Protein AF-0000000087737435 (afdb_homodimer)

Secondary structure (DSSP, 8-state):
---HHHHHHHHHHHHHHHHHHHHTS-S-EEEEE-TTS-EEEEEE--TTT-TTSSS---TT--HHHHHHHHHHHHS-HHHHHH-EEEEEE---HHHHHHHHHTT--EEEEEE-HHHHHHHHHHHT---SS----HHHH-TT--EE---HHHHHHHHHHHHHHHHHTT-----/---HHHHHHHHHHHHHHHHHHHHTS-S-EEEEE-TTS-EEEEEE--TTT-TTSSS---TT--HHHHHHHHHHHHS-HHHHHH-EEEEEE---HHHHHHHHHTT--EEEEEE-HHHHHHHHHHHT---SS----HHHH-TT--EE---HHHHHHHHHHHHHHHHHTT-----

Organism: NCBI:txid56646

pLDDT: mean 97.49, std 3.56, range [71.75, 99.0]

InterPro domains:
  IPR002125 Cytidine and deoxycytidylate deaminase domain [PF00383] (4-110)
  IPR002125 Cytidine and deoxycytidylate deaminase domain [PS51747] (4-127)
  IPR016193 Cytidine deaminase-like [SSF53927] (3-147)

Solvent-accessible surface area (backbone atoms only — not comparable to full-atom values): 16800 Å² total; per-residue (Å²): 130,90,46,71,71,52,48,54,46,36,51,52,5,43,51,30,8,50,52,12,39,75,71,66,19,67,54,30,8,18,31,35,26,41,76,85,70,41,80,74,48,73,36,38,24,21,33,48,34,13,96,79,66,74,56,54,46,31,68,72,37,39,20,59,35,51,48,28,53,50,40,41,71,73,41,52,70,69,53,24,42,50,17,36,38,23,20,31,46,41,49,50,43,31,30,24,24,39,30,36,63,40,39,45,32,38,38,39,26,26,28,40,43,68,56,51,51,54,55,27,57,40,36,70,55,85,74,58,48,47,82,45,51,45,51,72,30,13,62,82,53,52,70,50,63,57,36,69,79,59,27,55,57,53,48,51,48,48,49,52,54,40,44,74,71,68,42,53,69,72,115,130,90,46,71,70,53,48,54,47,37,51,50,5,42,52,31,9,50,52,11,38,74,70,66,18,67,54,29,8,18,30,36,27,41,75,86,70,41,79,74,48,72,38,38,24,22,33,48,32,12,97,79,66,74,57,54,45,31,68,71,37,39,20,59,35,52,50,30,52,50,41,41,73,72,41,54,70,69,54,26,42,50,18,34,39,23,21,31,47,45,48,48,42,32,28,23,24,40,29,36,63,41,39,43,32,38,37,38,26,25,26,40,43,68,57,52,51,53,54,26,57,39,36,70,55,82,72,58,48,48,82,44,51,43,50,69,31,12,63,81,52,51,69,48,65,57,36,70,79,58,28,54,57,53,48,51,48,47,48,52,53,40,45,75,73,67,41,52,69,72,115

Nearest PDB structures (foldseek):
  8wlw-assembly2_D  TM=9.909E-01  e=2.542E-20  Mycolicibacterium smegmatis MC2 155
  5xkr-assembly1_A  TM=9.786E-01  e=4.934E-20  Mycolicibacterium smegmatis MC2 155
  5xko-assembly1_A  TM=9.606E-01  e=4.374E-20  Mycolicibacterium smegmatis MC2 155
  8wlv-assembly2_D  TM=9.630E-01  e=5.912E-20  Mycolicibacterium smegmatis MC2 155
  8wlx-assembly1_B  TM=9.562E-01  e=5.912E-20  Mycolicibacterium smegmatis MC2 155

Radius of gyration: 19.97 Å; Cα contacts (8 Å, |Δi|>4): 812; chains: 2; bounding box: 51×54×45 Å

Sequence (342 aa):
MVNEQDREHLRLAVSLAHEALKAGDAPFGSVLVSSDNKVLRTDRNRTVTGADGDGRPDATLHPEFTLARWAQLNLSAKERKASTVYTSGEHCAMCSAAHAWCGLGRIVYVSSTEQLEAWKKEFGVEAPVAPLSINQVAPGIQMEGPVEDLSKEVYRFHVENWTGKGFESKAMVNEQDREHLRLAVSLAHEALKAGDAPFGSVLVSSDNKVLRTDRNRTVTGADGDGRPDATLHPEFTLARWAQLNLSAKERKASTVYTSGEHCAMCSAAHAWCGLGRIVYVSSTEQLEAWKKEFGVEAPVAPLSINQVAPGIQMEGPVEDLSKEVYRFHVENWTGKGFESKA

Structure (mmCIF, N/CA/C/O backbone):
data_AF-0000000087737435-model_v1
#
loop_
_entity.id
_entity.type
_entity.pdbx_description
1 polymer 'CMP/dCMP-type deaminase domain-containing protein'
#
loop_
_atom_site.group_PDB
_atom_site.id
_atom_site.type_symbol
_atom_site.label_atom_id
_atom_site.label_alt_id
_atom_site.label_comp_id
_atom_site.label_asym_id
_atom_site.label_entity_id
_atom_site.label_seq_id
_atom_site.pdbx_PDB_ins_code
_atom_site.Cartn_x
_atom_site.Cartn_y
_atom_site.Cartn_z
_atom_site.occupancy
_atom_site.B_iso_or_equiv
_atom_site.auth_seq_id
_atom_site.auth_comp_id
_atom_site.auth_asym_id
_atom_site.auth_atom_id
_atom_site.pdbx_PDB_model_num
ATOM 1 N N . MET A 1 1 ? 12.32 16.609 17.859 1 79.25 1 MET A N 1
ATOM 2 C CA . MET A 1 1 ? 11.188 17.438 18.25 1 79.25 1 MET A CA 1
ATOM 3 C C . MET A 1 1 ? 10.711 18.281 17.062 1 79.25 1 MET A C 1
ATOM 5 O O . MET A 1 1 ? 11.523 18.797 16.297 1 79.25 1 MET A O 1
ATOM 9 N N . VAL A 1 2 ? 9.273 18.281 16.969 1 90.81 2 VAL A N 1
ATOM 10 C CA . VAL A 1 2 ? 8.656 19.047 15.883 1 90.81 2 VAL A CA 1
ATOM 11 C C . VAL A 1 2 ? 8.938 20.531 16.078 1 90.81 2 VAL A C 1
ATOM 13 O O . VAL A 1 2 ? 8.609 21.109 17.109 1 90.81 2 VAL A O 1
ATOM 16 N N . ASN A 1 3 ? 9.695 21.156 15.125 1 93 3 ASN A N 1
ATOM 17 C CA . ASN A 1 3 ? 10.039 22.578 15.211 1 93 3 ASN A CA 1
ATOM 18 C C . ASN A 1 3 ? 9.023 23.453 14.477 1 93 3 ASN A C 1
ATOM 20 O O . ASN A 1 3 ? 8.016 22.953 13.984 1 93 3 ASN A O 1
ATOM 24 N N . GLU A 1 4 ? 9.258 24.719 14.469 1 94.31 4 GLU A N 1
ATOM 25 C CA . GLU A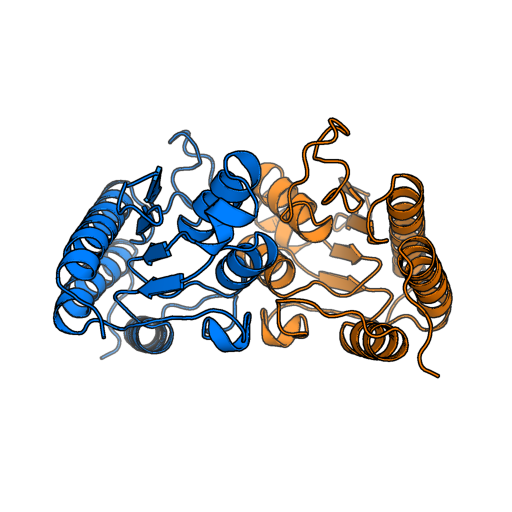 1 4 ? 8.281 25.641 13.922 1 94.31 4 GLU A CA 1
ATOM 26 C C . GLU A 1 4 ? 8.117 25.453 12.414 1 94.31 4 GLU A C 1
ATOM 28 O O . GLU A 1 4 ? 7.008 25.578 11.891 1 94.31 4 GLU A O 1
ATOM 33 N N . GLN A 1 5 ? 9.156 25.203 11.734 1 95.69 5 GLN A N 1
ATOM 34 C CA . GLN A 1 5 ? 9.07 24.906 10.305 1 95.69 5 GLN A CA 1
ATOM 35 C C . GLN A 1 5 ? 8.219 23.672 10.047 1 95.69 5 GLN A C 1
ATOM 37 O O . GLN A 1 5 ? 7.406 23.656 9.117 1 95.69 5 GLN A O 1
ATOM 42 N N . ASP A 1 6 ? 8.484 22.625 10.859 1 97.62 6 ASP A N 1
ATOM 43 C CA . ASP A 1 6 ? 7.645 21.438 10.789 1 97.62 6 ASP A CA 1
ATOM 44 C C . ASP A 1 6 ? 6.172 21.797 10.977 1 97.62 6 ASP A C 1
ATOM 46 O O . ASP A 1 6 ? 5.312 21.312 10.234 1 97.62 6 ASP A O 1
ATOM 50 N N . ARG A 1 7 ? 5.922 22.656 11.922 1 97.94 7 ARG A N 1
ATOM 51 C CA . ARG A 1 7 ? 4.547 23.016 12.266 1 97.94 7 ARG A CA 1
ATOM 52 C C . ARG A 1 7 ? 3.854 23.719 11.102 1 97.94 7 ARG A C 1
ATOM 54 O O . ARG A 1 7 ? 2.654 23.516 10.883 1 97.94 7 ARG A O 1
ATOM 61 N N . GLU A 1 8 ? 4.551 24.547 10.383 1 98.38 8 GLU A N 1
ATOM 62 C CA . GLU A 1 8 ? 3.982 25.219 9.219 1 98.38 8 GLU A CA 1
ATOM 63 C C . GLU A 1 8 ? 3.518 24.219 8.172 1 98.38 8 GLU A C 1
ATOM 65 O O . GLU A 1 8 ? 2.418 24.344 7.625 1 98.38 8 GLU A O 1
ATOM 70 N N . HIS A 1 9 ? 4.34 23.219 7.863 1 98.88 9 HIS A N 1
ATOM 71 C CA . HIS A 1 9 ? 3.979 22.203 6.891 1 98.88 9 HIS A CA 1
ATOM 72 C C . HIS A 1 9 ? 2.84 21.328 7.41 1 98.88 9 HIS A C 1
ATOM 74 O O . HIS A 1 9 ? 1.981 20.891 6.641 1 98.88 9 HIS A O 1
ATOM 80 N N . LEU A 1 10 ? 2.842 21.062 8.766 1 98.94 10 LEU A N 1
ATOM 81 C CA . LEU A 1 10 ? 1.755 20.281 9.352 1 98.94 10 LEU A CA 1
ATOM 82 C C . LEU A 1 10 ? 0.433 21.047 9.25 1 98.94 10 LEU A C 1
ATOM 84 O O . LEU A 1 10 ? -0.613 20.438 9 1 98.94 10 LEU A O 1
ATOM 88 N N . ARG A 1 11 ? 0.478 22.359 9.438 1 98.81 11 ARG A N 1
ATOM 89 C CA . ARG A 1 11 ? -0.735 23.156 9.289 1 98.81 11 ARG A CA 1
ATOM 90 C C . ARG A 1 11 ? -1.265 23.078 7.863 1 98.81 11 ARG A C 1
ATOM 92 O O . ARG A 1 11 ? -2.479 23.047 7.648 1 98.81 11 ARG A O 1
ATOM 99 N N . LEU A 1 12 ? -0.359 23.094 6.918 1 98.94 12 LEU A N 1
ATOM 100 C CA . LEU A 1 12 ? -0.764 22.922 5.527 1 98.94 12 LEU A CA 1
ATOM 101 C C . LEU A 1 12 ? -1.411 21.562 5.316 1 98.94 12 LEU A C 1
ATOM 103 O O . LEU A 1 12 ? -2.447 21.453 4.656 1 98.94 12 LEU A O 1
ATOM 107 N N . ALA A 1 13 ? -0.856 20.469 5.867 1 98.94 13 ALA A N 1
ATOM 108 C CA . ALA A 1 13 ? -1.437 19.141 5.777 1 98.94 13 ALA A CA 1
ATOM 109 C C . ALA A 1 13 ? -2.838 19.109 6.379 1 98.94 13 ALA A C 1
ATOM 111 O O . ALA A 1 13 ? -3.746 18.484 5.82 1 98.94 13 ALA A O 1
ATOM 112 N N . VAL A 1 14 ? -2.992 19.781 7.516 1 98.94 14 VAL A N 1
ATOM 113 C CA . VAL A 1 14 ? -4.289 19.844 8.188 1 98.94 14 VAL A CA 1
ATOM 114 C C . VAL A 1 14 ? -5.293 20.578 7.297 1 98.94 14 VAL A C 1
ATOM 116 O O . VAL A 1 14 ? -6.449 20.172 7.184 1 98.94 14 VAL A O 1
ATOM 119 N N . SER A 1 15 ? -4.832 21.703 6.68 1 98.94 15 SER A N 1
ATOM 120 C CA . SER A 1 15 ? -5.695 22.422 5.754 1 98.94 15 SER A CA 1
ATOM 121 C C . SER A 1 15 ? -6.133 21.547 4.594 1 98.94 15 SER A C 1
ATOM 123 O O . SER A 1 15 ? -7.289 21.594 4.172 1 98.94 15 SER A O 1
ATOM 125 N N . LEU A 1 16 ? -5.254 20.734 4.055 1 98.94 16 LEU A N 1
ATOM 126 C CA . LEU A 1 16 ? -5.559 19.797 2.975 1 98.94 16 LEU A CA 1
ATOM 127 C C . LEU A 1 16 ? -6.543 18.734 3.438 1 98.94 16 LEU A C 1
ATOM 129 O O . LEU A 1 16 ? -7.422 18.312 2.676 1 98.94 16 LEU A O 1
ATOM 133 N N . ALA A 1 17 ? -6.41 18.25 4.672 1 98.94 17 ALA A N 1
ATOM 134 C CA . ALA A 1 17 ? -7.367 17.312 5.25 1 98.94 17 ALA A CA 1
ATOM 135 C C . ALA A 1 17 ? -8.773 17.906 5.27 1 98.94 17 ALA A C 1
ATOM 137 O O . ALA A 1 17 ? -9.75 17.219 4.965 1 98.94 17 ALA A O 1
ATOM 138 N N . HIS A 1 18 ? -8.82 19.172 5.637 1 98.88 18 HIS A N 1
ATOM 139 C CA . HIS A 1 18 ? -10.109 19.859 5.648 1 98.88 18 HIS A CA 1
ATOM 140 C C . HIS A 1 18 ? -10.695 19.953 4.242 1 98.88 18 HIS A C 1
ATOM 142 O O . HIS A 1 18 ? -11.898 19.781 4.055 1 98.88 18 HIS A O 1
ATOM 148 N N . GLU A 1 19 ? -9.867 20.281 3.273 1 98.69 19 GLU A N 1
ATOM 149 C CA . GLU A 1 19 ? -10.312 20.328 1.885 1 98.69 19 GLU A CA 1
ATOM 150 C C . GLU A 1 19 ? -10.875 18.969 1.446 1 98.69 19 GLU A C 1
ATOM 152 O O . GLU A 1 19 ? -11.867 18.906 0.724 1 98.69 19 GLU A O 1
ATOM 157 N N . ALA A 1 20 ? -10.203 17.891 1.854 1 98.56 20 ALA A N 1
ATOM 158 C CA . ALA A 1 20 ? -10.703 16.547 1.55 1 98.56 20 ALA A CA 1
ATOM 159 C C . ALA A 1 20 ? -12.102 16.344 2.127 1 98.56 20 ALA A C 1
ATOM 161 O O . ALA A 1 20 ? -13 15.859 1.434 1 98.56 20 ALA A O 1
ATOM 162 N N . LEU A 1 21 ? -12.258 16.703 3.355 1 98.75 21 LEU A N 1
ATOM 163 C CA . LEU A 1 21 ? -13.539 16.578 4.039 1 98.75 21 LEU A CA 1
ATOM 164 C C . LEU A 1 21 ? -14.633 17.328 3.287 1 98.75 21 LEU A C 1
ATOM 166 O O . LEU A 1 21 ? -15.703 16.781 3.016 1 98.75 21 LEU A O 1
ATOM 170 N N . LYS A 1 22 ? -14.336 18.562 2.906 1 98.06 22 LYS A N 1
ATOM 171 C CA . LYS A 1 22 ? -15.305 19.406 2.211 1 98.06 22 LYS A CA 1
ATOM 172 C C . LYS A 1 22 ? -15.68 18.812 0.856 1 98.06 22 LYS A C 1
ATOM 174 O O . LYS A 1 22 ? -16.812 18.969 0.394 1 98.06 22 LYS A O 1
ATOM 179 N N . ALA A 1 23 ? -14.797 18.109 0.252 1 96.81 23 ALA A N 1
ATOM 180 C CA . ALA A 1 23 ? -15.031 17.516 -1.061 1 96.81 23 ALA A CA 1
ATOM 181 C C . ALA A 1 23 ? -15.836 16.219 -0.939 1 96.81 23 ALA A C 1
ATOM 183 O O . ALA A 1 23 ? -16.375 15.727 -1.933 1 96.81 23 ALA A O 1
ATOM 184 N N . GLY A 1 24 ? -15.891 15.656 0.304 1 96.44 24 GLY A N 1
ATOM 185 C CA . GLY A 1 24 ? -16.656 14.43 0.507 1 96.44 24 GLY A CA 1
ATOM 186 C C . GLY A 1 24 ? -15.789 13.227 0.811 1 96.44 24 GLY A C 1
ATOM 187 O O . GLY A 1 24 ? -16.281 12.102 0.894 1 96.44 24 GLY A O 1
ATOM 188 N N . ASP A 1 25 ? -14.492 13.438 0.976 1 97.94 25 ASP A N 1
ATOM 189 C CA . ASP A 1 25 ? -13.555 12.375 1.335 1 97.94 25 ASP A CA 1
ATOM 190 C C . ASP A 1 25 ? -13.258 12.391 2.832 1 97.94 25 ASP A C 1
ATOM 192 O O . ASP A 1 25 ? -13.539 13.375 3.518 1 97.94 25 ASP A O 1
ATOM 196 N N . ALA A 1 26 ? -12.734 11.227 3.393 1 98.62 26 ALA A N 1
ATOM 197 C CA . ALA A 1 26 ? -12.203 11.25 4.754 1 98.62 26 ALA A CA 1
ATOM 198 C C . ALA A 1 26 ? -11.07 12.273 4.887 1 98.62 26 ALA A C 1
ATOM 200 O O . ALA A 1 26 ? -10.305 12.484 3.945 1 98.62 26 ALA A O 1
ATOM 201 N N . PRO A 1 27 ? -10.945 12.898 6.016 1 98.88 27 PRO A N 1
ATOM 202 C CA . PRO A 1 27 ? -10.078 14.07 6.168 1 98.88 27 PRO A CA 1
ATOM 203 C C . PRO A 1 27 ? -8.617 13.695 6.387 1 98.88 27 PRO A C 1
ATOM 205 O O . PRO A 1 27 ? -8.133 13.703 7.523 1 98.88 27 PRO A O 1
ATOM 208 N N . PHE A 1 28 ? -7.938 13.492 5.359 1 98.94 28 PHE A N 1
ATOM 209 C CA . PHE A 1 28 ? -6.496 13.266 5.355 1 98.94 28 P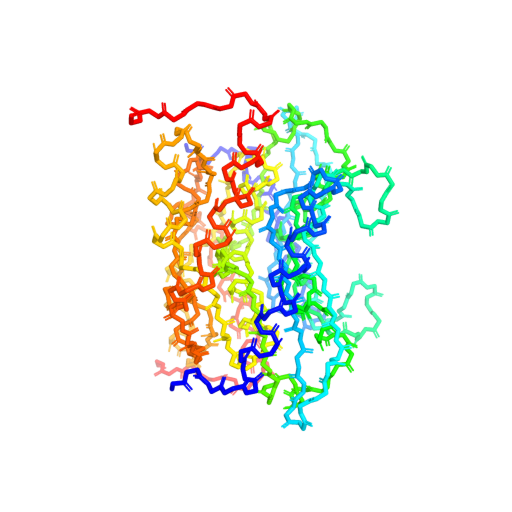HE A CA 1
ATOM 210 C C . PHE A 1 28 ? -5.809 14.164 4.336 1 98.94 28 PHE A C 1
ATOM 212 O O . PHE A 1 28 ? -6.324 14.375 3.236 1 98.94 28 PHE A O 1
ATOM 219 N N . GLY A 1 29 ? -4.719 14.75 4.66 1 98.94 29 GLY A N 1
ATOM 220 C CA . GLY A 1 29 ? -3.879 15.57 3.803 1 98.94 29 GLY A CA 1
ATOM 221 C C . GLY A 1 29 ? -2.396 15.383 4.066 1 98.94 29 GLY A C 1
ATOM 222 O O . GLY A 1 29 ? -1.995 15.078 5.191 1 98.94 29 GLY A O 1
ATOM 223 N N . SER A 1 30 ? -1.573 15.547 3.014 1 98.94 30 SER A N 1
ATOM 224 C CA . SER A 1 30 ? -0.134 15.336 3.135 1 98.94 30 SER A CA 1
ATOM 225 C C . SER A 1 30 ? 0.645 16.312 2.264 1 98.94 30 SER A C 1
ATOM 227 O O . SER A 1 30 ? 0.13 16.797 1.253 1 98.94 30 SER A O 1
ATOM 229 N N . VAL A 1 31 ? 1.858 16.578 2.688 1 98.94 31 VAL A N 1
ATOM 230 C CA . VAL A 1 31 ? 2.773 17.516 2.027 1 98.94 31 VAL A CA 1
ATOM 231 C C . VAL A 1 31 ? 4.156 16.875 1.906 1 98.94 31 VAL A C 1
ATOM 233 O O . VAL A 1 31 ? 4.695 16.359 2.887 1 98.94 31 VAL A O 1
ATOM 236 N N . LEU A 1 32 ? 4.695 16.828 0.713 1 99 32 LEU A N 1
ATOM 237 C CA . LEU A 1 32 ? 6.066 16.406 0.463 1 99 32 LEU A CA 1
ATOM 238 C C . LEU A 1 32 ? 7.004 17.594 0.354 1 99 32 LEU A C 1
ATOM 240 O O . LEU A 1 32 ? 6.805 18.469 -0.493 1 99 32 LEU A O 1
ATOM 244 N N . VAL A 1 33 ? 8.039 17.641 1.196 1 98.94 33 VAL A N 1
ATOM 245 C CA . VAL A 1 33 ? 8.914 18.797 1.308 1 98.94 33 VAL A CA 1
ATOM 246 C C . VAL A 1 33 ? 10.367 18.375 1.066 1 98.94 33 VAL A C 1
ATOM 248 O O . VAL A 1 33 ? 10.812 17.359 1.584 1 98.94 33 VAL A O 1
ATOM 251 N N . SER A 1 34 ? 11.102 19.156 0.334 1 98.75 34 SER A N 1
ATOM 252 C CA . SER A 1 34 ? 12.5 18.859 0.035 1 98.75 34 SER A CA 1
ATOM 253 C C . SER A 1 34 ? 13.391 19.172 1.227 1 98.75 34 SER A C 1
ATOM 255 O O . SER A 1 34 ? 12.945 19.766 2.211 1 98.75 34 SER A O 1
ATOM 257 N N . SER A 1 35 ? 14.688 18.797 1.067 1 97.56 35 SER A N 1
ATOM 258 C CA . SER A 1 35 ? 15.664 19.047 2.121 1 97.56 35 SER A CA 1
ATOM 259 C C . SER A 1 35 ? 15.922 20.531 2.303 1 97.56 35 SER A C 1
ATOM 261 O O . SER A 1 35 ? 16.359 20.969 3.365 1 97.56 35 SER A O 1
ATOM 263 N N . ASP A 1 36 ? 15.625 21.344 1.286 1 97.56 36 ASP A N 1
ATOM 264 C CA . ASP A 1 36 ? 15.828 22.781 1.386 1 97.56 36 ASP A CA 1
ATOM 265 C C . ASP A 1 36 ? 14.516 23.5 1.713 1 97.56 36 ASP A C 1
ATOM 267 O O . ASP A 1 36 ? 14.352 24.688 1.403 1 97.56 36 ASP A O 1
ATOM 271 N N . ASN A 1 37 ? 13.555 22.734 2.166 1 98 37 ASN A N 1
ATOM 272 C CA . ASN A 1 37 ? 12.32 23.25 2.746 1 98 37 ASN A CA 1
ATOM 273 C C . ASN A 1 37 ? 11.367 23.766 1.672 1 98 37 ASN A C 1
ATOM 275 O O . ASN A 1 37 ? 10.602 24.703 1.912 1 98 37 ASN A O 1
ATOM 279 N N . LYS A 1 38 ? 11.406 23.266 0.518 1 98.44 38 LYS A N 1
ATOM 280 C CA . LYS A 1 38 ? 10.461 23.594 -0.544 1 98.44 38 LYS A CA 1
ATOM 281 C C . LYS A 1 38 ? 9.352 22.547 -0.631 1 98.44 38 LYS A C 1
ATOM 283 O O . LYS A 1 38 ? 9.625 21.344 -0.642 1 98.44 38 LYS A O 1
ATOM 288 N N . VAL A 1 39 ? 8.164 23.062 -0.637 1 98.88 39 VAL A N 1
ATOM 289 C CA . VAL A 1 39 ? 7.055 22.156 -0.906 1 98.88 39 VAL A CA 1
ATOM 290 C C . VAL A 1 39 ? 7.16 21.609 -2.332 1 98.88 39 VAL A C 1
ATOM 292 O O . VAL A 1 39 ? 7.113 22.391 -3.295 1 98.88 39 VAL A O 1
ATOM 295 N N . LEU A 1 40 ? 7.324 20.312 -2.475 1 98.94 40 LEU A N 1
ATOM 296 C CA . LEU A 1 40 ? 7.477 19.688 -3.785 1 98.94 40 LEU A CA 1
ATOM 297 C C . LEU A 1 40 ? 6.125 19.281 -4.352 1 98.94 40 LEU A C 1
ATOM 299 O O . LEU A 1 40 ? 5.883 19.406 -5.555 1 98.94 40 LEU A O 1
ATOM 303 N N . ARG A 1 41 ? 5.258 18.766 -3.555 1 98.81 41 ARG A N 1
ATOM 304 C CA . ARG A 1 41 ? 3.957 18.234 -3.939 1 98.81 41 ARG A CA 1
ATOM 305 C C . ARG A 1 41 ? 3.02 18.156 -2.74 1 98.81 41 ARG A C 1
ATOM 307 O O . ARG A 1 41 ? 3.465 17.969 -1.608 1 98.81 41 ARG A O 1
ATOM 314 N N . THR A 1 42 ? 1.812 18.484 -2.912 1 98.88 42 THR A N 1
ATOM 315 C CA . THR A 1 42 ? 0.764 18.297 -1.914 1 98.88 42 THR A CA 1
ATOM 316 C C . THR A 1 42 ? -0.339 17.391 -2.451 1 98.88 42 THR A C 1
ATOM 318 O O . THR A 1 42 ? -0.496 17.25 -3.666 1 98.88 42 THR A O 1
ATOM 321 N N . ASP A 1 43 ? -1.01 16.703 -1.58 1 98.75 43 ASP A N 1
ATOM 322 C CA . ASP A 1 43 ? -2.195 15.953 -1.974 1 98.75 43 ASP A CA 1
ATOM 323 C C . ASP A 1 43 ? -3.17 15.812 -0.807 1 98.75 43 ASP A C 1
ATOM 325 O O . ASP A 1 43 ? -2.791 16 0.351 1 98.75 43 ASP A O 1
ATOM 329 N N . ARG A 1 44 ? -4.363 15.609 -1.114 1 98.56 44 ARG A N 1
ATOM 330 C CA . ARG A 1 44 ? -5.41 15.266 -0.156 1 98.56 44 ARG A CA 1
ATOM 331 C C . ARG A 1 44 ? -6.066 13.938 -0.512 1 98.56 44 ARG A C 1
ATOM 333 O O . ARG A 1 44 ? -5.922 13.453 -1.635 1 98.56 44 ARG A O 1
ATOM 340 N N . ASN A 1 45 ? -6.727 13.359 0.492 1 98.69 45 ASN A N 1
ATOM 341 C CA . ASN A 1 45 ? -7.453 12.117 0.26 1 98.69 45 ASN A CA 1
ATOM 342 C C . ASN A 1 45 ? -8.469 12.266 -0.864 1 98.69 45 ASN A C 1
ATOM 344 O O . ASN A 1 45 ? -9.164 13.281 -0.953 1 98.69 45 ASN A O 1
ATOM 348 N N . ARG A 1 46 ? -8.547 11.258 -1.77 1 98.19 46 ARG A N 1
ATOM 349 C CA . ARG A 1 46 ? -9.461 11.305 -2.902 1 98.19 46 ARG A CA 1
ATOM 350 C C . ARG A 1 46 ? -10.117 9.945 -3.135 1 98.19 46 ARG A C 1
ATOM 352 O O . ARG A 1 46 ? -10.484 9.609 -4.262 1 98.19 46 ARG A O 1
ATOM 359 N N . THR A 1 47 ? -10.203 9.117 -2.119 1 98.38 47 THR A N 1
ATOM 360 C CA . THR A 1 47 ? -10.672 7.738 -2.254 1 98.38 47 THR A CA 1
ATOM 361 C C . THR A 1 47 ? -12.125 7.699 -2.711 1 98.38 47 THR A C 1
ATOM 363 O O . THR A 1 47 ? -12.555 6.738 -3.354 1 98.38 47 THR A O 1
ATOM 366 N N . VAL A 1 48 ? -12.914 8.758 -2.404 1 97.25 48 VAL A N 1
ATOM 367 C CA . VAL A 1 48 ? -14.328 8.812 -2.758 1 97.25 48 VAL A CA 1
ATOM 368 C C . VAL A 1 48 ? -14.508 9.625 -4.035 1 97.25 48 VAL A C 1
ATOM 370 O O . VAL A 1 48 ? -15.203 9.195 -4.961 1 97.25 48 VAL A O 1
ATOM 373 N N . THR A 1 49 ? -13.789 10.758 -4.168 1 96.88 49 THR A N 1
ATOM 374 C CA . THR A 1 49 ? -14.023 11.711 -5.25 1 96.88 49 THR A CA 1
ATOM 375 C C . THR A 1 49 ? -13.227 11.32 -6.492 1 96.88 49 THR A C 1
ATOM 377 O O . THR A 1 49 ? -13.523 11.789 -7.594 1 96.88 49 THR A O 1
ATOM 380 N N . GLY A 1 50 ? -12.18 10.562 -6.297 1 95.94 50 GLY A N 1
ATOM 381 C CA . GLY A 1 50 ? -11.406 10.086 -7.438 1 95.94 50 GLY A CA 1
ATOM 382 C C . GLY A 1 50 ? -10.258 11 -7.805 1 95.94 50 GLY A C 1
ATOM 383 O O . GLY A 1 50 ? -10.148 12.117 -7.285 1 95.94 50 GLY A O 1
ATOM 384 N N . ALA A 1 51 ? -9.359 10.539 -8.664 1 90.25 51 ALA A N 1
ATOM 385 C CA . ALA A 1 51 ? -8.086 11.172 -8.992 1 90.25 5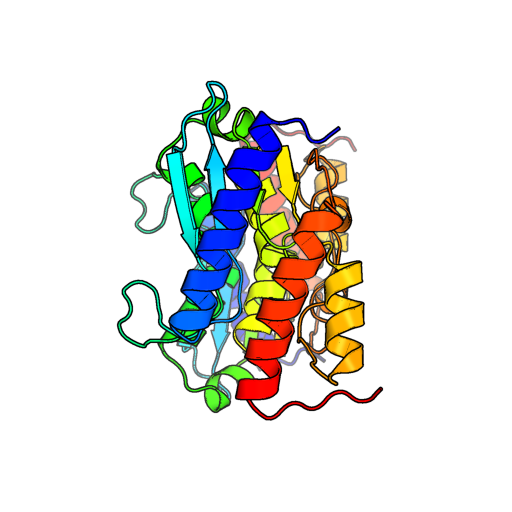1 ALA A CA 1
ATOM 386 C C . ALA A 1 51 ? -8.305 12.57 -9.57 1 90.25 51 ALA A C 1
ATOM 388 O O . ALA A 1 51 ? -7.559 13.5 -9.266 1 90.25 51 ALA A O 1
ATOM 389 N N . ASP A 1 52 ? -9.305 12.812 -10.344 1 85.44 52 ASP A N 1
ATOM 390 C CA . ASP A 1 52 ? -9.539 14.094 -11.008 1 85.44 52 ASP A CA 1
ATOM 391 C C . ASP A 1 52 ? -10.922 14.648 -10.664 1 85.44 52 ASP A C 1
ATOM 393 O O . ASP A 1 52 ? -11.516 15.383 -11.453 1 85.44 52 ASP A O 1
ATOM 397 N N . GLY A 1 53 ? -11.383 14.172 -9.516 1 82.12 53 GLY A N 1
ATOM 398 C CA . GLY A 1 53 ? -12.703 14.633 -9.117 1 82.12 53 GLY A CA 1
ATOM 399 C C . GLY A 1 53 ? -13.805 14.109 -10.016 1 82.12 53 GLY A C 1
ATOM 400 O O . GLY A 1 53 ? -14.859 14.742 -10.156 1 82.12 53 GLY A O 1
ATOM 401 N N . ASP A 1 54 ? -13.484 12.984 -10.734 1 84.62 54 ASP A N 1
ATOM 402 C CA . ASP A 1 54 ? -14.43 12.453 -11.711 1 84.62 54 ASP A CA 1
ATOM 403 C C . ASP A 1 54 ? -15.492 11.594 -11.031 1 84.62 54 ASP A C 1
ATOM 405 O O . ASP A 1 54 ? -16.406 11.094 -11.688 1 84.62 54 ASP A O 1
ATOM 409 N N . GLY A 1 55 ? -15.344 11.508 -9.758 1 86.81 55 GLY A N 1
ATOM 410 C CA . GLY A 1 55 ? -16.312 10.734 -9 1 86.81 55 GLY A CA 1
ATOM 411 C C . GLY A 1 55 ? -16.109 9.234 -9.109 1 86.81 55 GLY A C 1
ATOM 412 O O . GLY A 1 55 ? -16.984 8.453 -8.742 1 86.81 55 GLY A O 1
ATOM 413 N N . ARG A 1 56 ? -14.992 8.781 -9.688 1 93.88 56 ARG A N 1
ATOM 414 C CA . ARG A 1 56 ? -14.648 7.367 -9.742 1 93.88 56 ARG A CA 1
ATOM 415 C C . ARG A 1 56 ? -13.812 6.965 -8.531 1 93.88 56 ARG A C 1
ATOM 417 O O . ARG A 1 56 ? -12.602 7.188 -8.5 1 93.88 56 ARG A O 1
ATOM 424 N N . PRO A 1 57 ? -14.469 6.309 -7.523 1 96.19 57 PRO A N 1
ATOM 425 C CA . PRO A 1 57 ? -13.766 5.988 -6.277 1 96.19 57 PRO A CA 1
ATOM 426 C C . PRO A 1 57 ? -12.57 5.066 -6.496 1 96.19 57 PRO A C 1
ATOM 428 O O . PRO A 1 57 ? -12.617 4.184 -7.355 1 96.19 57 PRO A O 1
ATOM 431 N N . ASP A 1 58 ? -11.555 5.289 -5.84 1 98.19 58 ASP A N 1
ATOM 432 C CA . ASP A 1 58 ? -10.32 4.504 -5.824 1 98.19 58 ASP A CA 1
ATOM 433 C C . ASP A 1 58 ? -9.711 4.461 -4.426 1 98.19 58 ASP A C 1
ATOM 435 O O . ASP A 1 58 ? -9.148 5.449 -3.955 1 98.19 58 ASP A O 1
ATOM 439 N N . ALA A 1 59 ? -9.766 3.309 -3.834 1 98.38 59 ALA A N 1
ATOM 440 C CA . ALA A 1 59 ? -9.398 3.135 -2.432 1 98.38 59 ALA A CA 1
ATOM 441 C C . ALA A 1 59 ? -7.898 3.32 -2.229 1 98.38 59 ALA A C 1
ATOM 443 O O . ALA A 1 59 ? -7.434 3.457 -1.097 1 98.38 59 ALA A O 1
ATOM 444 N N . THR A 1 60 ? -7.105 3.406 -3.303 1 98.44 60 THR A N 1
ATOM 445 C CA . THR A 1 60 ? -5.656 3.514 -3.176 1 98.44 60 THR A CA 1
ATOM 446 C C . THR A 1 60 ? -5.219 4.977 -3.182 1 98.44 60 THR A C 1
ATOM 448 O O . THR A 1 60 ? -4.039 5.277 -2.99 1 98.44 60 THR A O 1
ATOM 451 N N . LEU A 1 61 ? -6.172 5.883 -3.33 1 98.5 61 LEU A N 1
ATOM 452 C CA . LEU A 1 61 ? -5.82 7.293 -3.482 1 98.5 61 LEU A CA 1
ATOM 453 C C . LEU A 1 61 ? -5.707 7.973 -2.123 1 98.5 61 LEU A C 1
ATOM 455 O O . LEU A 1 61 ? -6.312 9.023 -1.898 1 98.5 61 LEU A O 1
ATOM 459 N N . HIS A 1 62 ? -4.965 7.34 -1.217 1 98.94 62 HIS A N 1
ATOM 460 C CA . HIS A 1 62 ? -4.484 8.047 -0.034 1 98.94 62 HIS A CA 1
ATOM 461 C C . HIS A 1 62 ? -3.438 9.094 -0.403 1 98.94 62 HIS A C 1
ATOM 463 O O . HIS A 1 62 ? -2.576 8.844 -1.25 1 98.94 62 HIS A O 1
ATOM 469 N N . PRO A 1 63 ? -3.486 10.234 0.261 1 98.88 63 PRO A N 1
ATOM 470 C CA . PRO A 1 63 ? -2.535 11.273 -0.134 1 98.88 63 PRO A CA 1
ATOM 471 C C . PRO A 1 63 ? -1.082 10.859 0.088 1 98.88 63 PRO A C 1
ATOM 473 O O . PRO A 1 63 ? -0.202 11.25 -0.687 1 98.88 63 PRO A O 1
ATOM 476 N N . GLU A 1 64 ? -0.783 10.109 1.188 1 98.94 64 GLU A N 1
ATOM 477 C CA . GLU A 1 64 ? 0.57 9.641 1.468 1 98.94 64 GLU A CA 1
ATOM 478 C C . GLU A 1 64 ? 1.076 8.727 0.358 1 98.94 64 GLU A C 1
ATOM 480 O O . GLU A 1 64 ? 2.24 8.805 -0.038 1 98.94 64 GLU A O 1
ATOM 485 N N . PHE A 1 65 ? 0.182 7.816 -0.147 1 98.94 65 PHE A N 1
ATOM 486 C CA . PHE A 1 65 ? 0.556 6.906 -1.221 1 98.94 65 PHE A CA 1
ATOM 487 C C . PHE A 1 65 ? 0.85 7.672 -2.506 1 98.94 65 PHE A C 1
ATOM 489 O O . PHE A 1 65 ? 1.861 7.422 -3.164 1 98.94 65 PHE A O 1
ATOM 496 N N . THR A 1 66 ? -0.047 8.617 -2.854 1 98.69 66 THR A N 1
ATOM 497 C CA . THR A 1 66 ? 0.122 9.359 -4.098 1 98.69 66 THR A CA 1
ATOM 498 C C . THR A 1 66 ? 1.403 10.188 -4.066 1 98.69 66 THR A C 1
ATOM 500 O O . THR A 1 66 ? 2.086 10.328 -5.082 1 98.69 66 THR A O 1
ATOM 503 N N . LEU A 1 67 ? 1.778 10.742 -2.932 1 98.88 67 LEU A N 1
ATOM 504 C CA . LEU A 1 67 ? 3.021 11.5 -2.818 1 98.88 67 LEU A CA 1
ATOM 505 C C . LEU A 1 67 ? 4.23 10.578 -2.969 1 98.88 67 LEU A C 1
ATOM 507 O O . LEU A 1 67 ? 5.227 10.953 -3.586 1 98.88 67 LEU A O 1
ATOM 511 N N . ALA A 1 68 ? 4.184 9.352 -2.34 1 98.94 68 ALA A N 1
ATOM 512 C CA . ALA A 1 68 ? 5.281 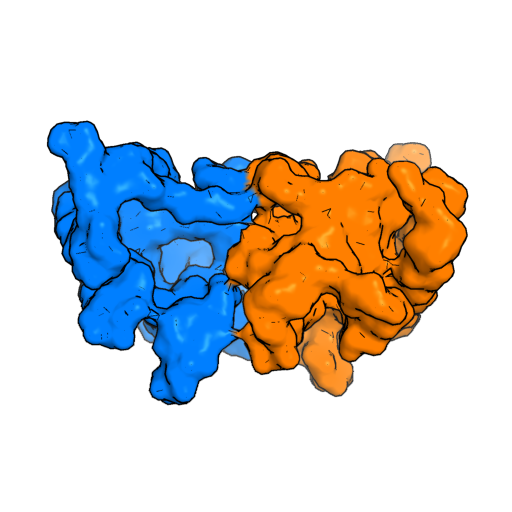8.398 -2.467 1 98.94 68 ALA A CA 1
ATOM 513 C C . ALA A 1 68 ? 5.516 8.023 -3.928 1 98.94 68 ALA A C 1
ATOM 515 O O . ALA A 1 68 ? 6.656 8.039 -4.402 1 98.94 68 ALA A O 1
ATOM 516 N N . ARG A 1 69 ? 4.422 7.746 -4.613 1 98.5 69 ARG A N 1
ATOM 517 C CA . ARG A 1 69 ? 4.551 7.371 -6.016 1 98.5 69 ARG A CA 1
ATOM 518 C C . ARG A 1 69 ? 5.062 8.539 -6.852 1 98.5 69 ARG A C 1
ATOM 520 O O . ARG A 1 69 ? 5.922 8.359 -7.719 1 98.5 69 ARG A O 1
ATOM 527 N N . TRP A 1 70 ? 4.512 9.766 -6.629 1 98.62 70 TRP A N 1
ATOM 528 C CA . TRP A 1 70 ? 5.004 10.945 -7.336 1 98.62 70 TRP A CA 1
ATOM 529 C C . TRP A 1 70 ? 6.508 11.109 -7.137 1 98.62 70 TRP A C 1
ATOM 531 O O . TRP A 1 70 ? 7.242 11.367 -8.094 1 98.62 70 TRP A O 1
ATOM 541 N N . ALA A 1 71 ? 6.953 10.992 -5.883 1 98.81 71 ALA A N 1
ATOM 542 C CA . ALA A 1 71 ? 8.367 11.141 -5.559 1 98.81 71 ALA A CA 1
ATOM 543 C C . ALA A 1 71 ? 9.211 10.109 -6.297 1 98.81 71 ALA A C 1
ATOM 545 O O . ALA A 1 71 ? 10.281 10.43 -6.82 1 98.81 71 ALA A O 1
ATOM 546 N N . GLN A 1 72 ? 8.734 8.859 -6.32 1 98.44 72 GLN A N 1
ATOM 547 C CA . GLN A 1 72 ? 9.398 7.785 -7.047 1 98.44 72 GLN A CA 1
ATOM 548 C C . GLN A 1 72 ? 9.656 8.18 -8.5 1 98.44 72 GLN A C 1
ATOM 550 O O . GLN A 1 72 ? 10.727 7.898 -9.039 1 98.44 72 GLN A O 1
ATOM 555 N N . LEU A 1 73 ? 8.719 8.828 -9.102 1 97.62 73 LEU A N 1
ATOM 556 C CA . LEU A 1 73 ? 8.75 9.07 -10.547 1 97.62 73 LEU A CA 1
ATOM 557 C C . LEU A 1 73 ? 9.43 10.391 -10.859 1 97.62 73 LEU A C 1
ATOM 559 O O . LEU A 1 73 ? 9.82 10.641 -12.008 1 97.62 73 LEU A O 1
ATOM 563 N N . ASN A 1 74 ? 9.672 11.297 -9.844 1 98.38 74 ASN A N 1
ATOM 564 C CA . ASN A 1 74 ? 10.062 12.656 -10.188 1 98.38 74 ASN A CA 1
ATOM 565 C C . ASN A 1 74 ? 11.352 13.062 -9.477 1 98.38 74 ASN A C 1
ATOM 567 O O . ASN A 1 74 ? 11.953 14.086 -9.812 1 98.38 74 ASN A O 1
ATOM 571 N N . LEU A 1 75 ? 11.75 12.289 -8.492 1 98.5 75 LEU A N 1
ATOM 572 C CA . LEU A 1 75 ? 12.93 12.641 -7.715 1 98.5 75 LEU A CA 1
ATOM 573 C C . LEU A 1 75 ? 14 11.562 -7.836 1 98.5 75 LEU A C 1
ATOM 575 O O . LEU A 1 75 ? 13.688 10.383 -8.039 1 98.5 75 LEU A O 1
ATOM 579 N N . SER A 1 76 ? 15.266 11.961 -7.699 1 98.38 76 SER A N 1
ATOM 580 C CA . SER A 1 76 ? 16.344 10.992 -7.566 1 98.38 76 SER A CA 1
ATOM 581 C C . SER A 1 76 ? 16.266 10.25 -6.234 1 98.38 76 SER A C 1
ATOM 583 O O . SER A 1 76 ? 15.586 10.695 -5.309 1 98.38 76 SER A O 1
ATOM 585 N N . ALA A 1 77 ? 16.922 9.094 -6.164 1 98.19 77 ALA A N 1
ATOM 586 C CA . ALA A 1 77 ? 16.984 8.336 -4.914 1 98.19 77 ALA A CA 1
ATOM 587 C C . ALA A 1 77 ? 17.5 9.203 -3.771 1 98.19 77 ALA A C 1
ATOM 589 O O . ALA A 1 77 ? 16.984 9.133 -2.65 1 98.19 77 ALA A O 1
ATOM 590 N N . LYS A 1 78 ? 18.5 10.016 -4.066 1 98.56 78 LYS A N 1
ATOM 591 C CA . LYS A 1 78 ? 19.078 10.898 -3.059 1 98.56 78 LYS A CA 1
ATOM 592 C C . LYS A 1 78 ? 18.062 11.938 -2.59 1 98.56 78 LYS A C 1
ATOM 594 O O . LYS A 1 78 ? 17.969 12.219 -1.393 1 98.56 78 LYS A O 1
ATOM 599 N N . GLU A 1 79 ? 17.344 12.523 -3.518 1 98.81 79 GLU A N 1
ATOM 600 C CA . GLU A 1 79 ? 16.328 13.523 -3.178 1 98.81 79 GLU A CA 1
ATOM 601 C C . GLU A 1 79 ? 15.203 12.914 -2.354 1 98.81 79 GLU A C 1
ATOM 603 O O . GLU A 1 79 ? 14.719 13.523 -1.402 1 98.81 79 GLU A O 1
ATOM 608 N N . ARG A 1 80 ? 14.742 11.711 -2.719 1 98.88 80 ARG A N 1
ATOM 609 C CA . ARG A 1 80 ? 13.695 11.039 -1.965 1 98.88 80 ARG A CA 1
ATOM 610 C C . ARG A 1 80 ? 14.125 10.797 -0.521 1 98.88 80 ARG A C 1
ATOM 612 O O . ARG A 1 80 ? 13.391 11.125 0.413 1 98.88 80 ARG A O 1
ATOM 619 N N . LYS A 1 81 ? 15.289 10.273 -0.361 1 98.81 81 LYS A N 1
ATOM 620 C CA . LYS A 1 81 ? 15.805 9.961 0.967 1 98.81 81 LYS A CA 1
ATOM 621 C C . LYS A 1 81 ? 15.906 11.219 1.829 1 98.81 81 LYS A C 1
ATOM 623 O O . LYS A 1 81 ? 15.711 11.156 3.045 1 98.81 81 LYS A O 1
ATOM 628 N N . ALA A 1 82 ? 16.156 12.367 1.229 1 98.81 82 ALA A N 1
ATOM 629 C CA . ALA A 1 82 ? 16.375 13.609 1.953 1 98.81 82 ALA A CA 1
ATOM 630 C C . ALA A 1 82 ? 15.07 14.375 2.145 1 98.81 82 ALA A C 1
ATOM 632 O O . ALA A 1 82 ? 15.039 15.406 2.82 1 98.81 82 ALA A O 1
ATOM 633 N N . SER A 1 83 ? 13.961 13.891 1.619 1 98.81 83 SER A N 1
ATOM 634 C CA . SER A 1 83 ? 12.68 14.578 1.697 1 98.81 83 SER A CA 1
ATOM 635 C C . SER A 1 83 ? 11.93 14.195 2.969 1 98.81 83 SER A C 1
ATOM 637 O O . SER A 1 83 ? 12.258 13.203 3.617 1 98.81 83 SER A O 1
ATOM 639 N N . THR A 1 84 ? 11 15.031 3.371 1 98.94 84 THR A N 1
ATOM 640 C CA . THR A 1 84 ? 10.117 14.781 4.508 1 98.94 84 THR A CA 1
ATOM 641 C C . THR A 1 84 ? 8.656 14.812 4.07 1 98.94 84 THR A C 1
ATOM 643 O O . THR A 1 84 ? 8.258 15.68 3.289 1 98.94 84 THR A O 1
ATOM 646 N N . VAL A 1 85 ? 7.926 13.875 4.516 1 98.94 85 VAL A N 1
ATOM 647 C CA . VAL A 1 85 ? 6.48 13.906 4.316 1 98.94 85 VAL A CA 1
ATOM 648 C C . VAL A 1 85 ? 5.789 14.352 5.602 1 98.94 85 VAL A C 1
ATOM 650 O O . VAL A 1 85 ? 5.996 13.766 6.664 1 98.94 85 VAL A O 1
ATOM 653 N N . TYR A 1 86 ? 5.031 15.406 5.535 1 98.94 86 TYR A N 1
ATOM 654 C CA . TYR A 1 86 ? 4.145 15.867 6.598 1 98.94 86 TYR A CA 1
ATOM 655 C C . TYR A 1 86 ? 2.707 15.438 6.336 1 98.94 86 TYR A C 1
ATOM 657 O O . TYR A 1 86 ? 2.184 15.625 5.238 1 98.94 86 TYR A O 1
ATOM 665 N N . THR A 1 87 ? 2.057 14.852 7.301 1 98.94 87 THR A N 1
ATOM 666 C CA . THR A 1 87 ? 0.73 14.297 7.07 1 98.94 87 THR A CA 1
ATOM 667 C C . THR A 1 87 ? -0.181 14.547 8.266 1 98.94 87 THR A C 1
ATOM 669 O O . THR A 1 87 ? 0.285 14.617 9.406 1 98.94 87 THR A O 1
ATOM 672 N N . SER A 1 88 ? -1.477 14.727 7.996 1 98.94 88 SER A N 1
ATOM 673 C CA . SER A 1 88 ? -2.449 15.016 9.039 1 98.94 88 SER A CA 1
ATOM 674 C C . SER A 1 88 ? -2.654 13.812 9.953 1 98.94 88 SER A C 1
ATOM 676 O O . SER A 1 88 ? -2.979 13.961 11.133 1 98.94 88 SER A O 1
ATOM 678 N N . GLY A 1 89 ? -2.623 12.656 9.414 1 98.81 89 GLY A N 1
ATOM 679 C CA . GLY A 1 89 ? -2.711 11.406 10.156 1 98.81 89 GLY A CA 1
ATOM 680 C C . GLY A 1 89 ? -1.59 10.438 9.828 1 98.81 89 GLY A C 1
ATOM 681 O O . GLY A 1 89 ? -1.154 10.352 8.68 1 98.81 89 GLY A O 1
ATOM 682 N N . GLU A 1 90 ? -1.168 9.703 10.852 1 98.88 90 GLU A N 1
ATOM 683 C CA . GLU A 1 90 ? -0.139 8.688 10.664 1 98.88 90 GLU A CA 1
ATOM 684 C C . GLU A 1 90 ? -0.497 7.738 9.523 1 98.88 90 GLU A C 1
ATOM 686 O O . GLU A 1 90 ? -1.656 7.348 9.375 1 98.88 90 GLU A O 1
ATOM 691 N N . HIS A 1 91 ? 0.52 7.371 8.648 1 98.81 91 HIS A N 1
ATOM 692 C CA . HIS A 1 91 ? 0.356 6.5 7.484 1 98.81 91 HIS A CA 1
ATOM 693 C C . HIS A 1 91 ? -0.3 5.18 7.875 1 98.81 91 HIS A C 1
ATOM 695 O O . HIS A 1 91 ? 0.007 4.617 8.93 1 98.81 91 HIS A O 1
ATOM 701 N N . CYS A 1 92 ? -1.202 4.648 7.055 1 98.81 92 CYS A N 1
ATOM 702 C CA . CYS A 1 92 ? -1.631 3.262 7.195 1 98.81 92 CYS A CA 1
ATOM 703 C C . CYS A 1 92 ? -0.551 2.307 6.703 1 98.81 92 CYS A C 1
ATOM 705 O O . CYS A 1 92 ? 0.51 2.74 6.25 1 98.81 92 CYS A O 1
ATOM 707 N N . ALA A 1 93 ? -0.809 1.012 6.75 1 98.88 93 ALA A N 1
ATOM 708 C CA . ALA A 1 93 ? 0.159 0.003 6.328 1 98.88 93 ALA A CA 1
ATOM 709 C C . ALA A 1 93 ? 0.501 0.159 4.848 1 98.88 93 ALA A C 1
ATOM 711 O O . ALA A 1 93 ? 1.666 0.043 4.461 1 98.88 93 ALA A O 1
ATOM 712 N N . MET A 1 94 ? -0.485 0.399 3.988 1 98.94 94 MET A N 1
ATOM 713 C CA . MET A 1 94 ? -0.262 0.584 2.559 1 98.94 94 MET A CA 1
ATOM 714 C C . MET A 1 94 ? 0.718 1.725 2.303 1 98.94 94 MET A C 1
ATOM 716 O O . MET A 1 94 ? 1.706 1.551 1.587 1 98.94 94 MET A O 1
ATOM 720 N N . CYS A 1 95 ? 0.47 2.812 2.924 1 99 95 CYS A N 1
ATOM 721 C CA . CYS A 1 95 ? 1.231 4.027 2.652 1 99 95 CYS A CA 1
ATOM 722 C C . CYS A 1 95 ? 2.6 3.975 3.324 1 99 95 CYS A C 1
ATOM 724 O O . CYS A 1 95 ? 3.574 4.512 2.797 1 99 95 CYS A O 1
ATOM 726 N N . SER A 1 96 ? 2.648 3.389 4.551 1 98.94 96 SER A N 1
ATOM 727 C CA . SER A 1 96 ? 3.938 3.217 5.211 1 98.94 96 SER A CA 1
ATOM 728 C C . SER A 1 96 ? 4.879 2.361 4.371 1 98.94 96 SER A C 1
ATOM 730 O O . SER A 1 96 ? 6.055 2.697 4.211 1 98.94 96 SER A O 1
ATOM 732 N N . ALA A 1 97 ? 4.34 1.258 3.857 1 98.94 97 ALA A N 1
ATOM 733 C CA . ALA A 1 97 ? 5.148 0.369 3.027 1 98.94 97 ALA A CA 1
ATOM 734 C C . ALA A 1 97 ? 5.57 1.06 1.732 1 98.94 97 ALA A C 1
ATOM 736 O O . ALA A 1 97 ? 6.73 0.977 1.326 1 98.94 97 ALA A O 1
ATOM 737 N N . ALA A 1 98 ? 4.602 1.745 1.045 1 98.94 98 ALA A N 1
ATOM 738 C CA . ALA A 1 98 ? 4.926 2.477 -0.177 1 98.94 98 ALA A CA 1
ATOM 739 C C . ALA A 1 98 ? 6.031 3.5 0.075 1 98.94 98 ALA A C 1
ATOM 741 O O . ALA A 1 98 ? 6.969 3.619 -0.718 1 98.94 98 ALA A O 1
ATOM 742 N N . HIS A 1 99 ? 5.926 4.258 1.204 1 98.94 99 HIS A N 1
ATOM 743 C CA . HIS A 1 99 ? 6.914 5.254 1.605 1 98.94 99 HIS A CA 1
ATOM 744 C C . HIS A 1 99 ? 8.305 4.641 1.7 1 98.94 99 HIS A C 1
ATOM 746 O O . HIS A 1 99 ? 9.273 5.188 1.157 1 98.94 99 HIS A O 1
ATOM 752 N N . ALA A 1 100 ? 8.367 3.512 2.332 1 98.94 100 ALA A N 1
ATOM 753 C CA . ALA A 1 100 ? 9.641 2.826 2.535 1 98.94 100 ALA A CA 1
ATOM 754 C C . ALA A 1 100 ? 10.172 2.264 1.222 1 98.94 100 ALA A C 1
ATOM 756 O O . ALA A 1 100 ? 11.352 2.426 0.907 1 98.94 100 ALA A O 1
ATOM 757 N N . TRP A 1 101 ? 9.312 1.585 0.413 1 98.88 101 TRP A N 1
ATOM 758 C CA . TRP A 1 101 ? 9.734 1.016 -0.864 1 98.88 101 TRP A CA 1
ATOM 759 C C . TRP A 1 101 ? 10.273 2.098 -1.791 1 98.88 101 TRP A C 1
ATOM 761 O O . TRP A 1 101 ? 11.242 1.87 -2.523 1 98.88 101 TRP A O 1
ATOM 771 N N . CYS A 1 102 ? 9.695 3.289 -1.749 1 98.88 102 CYS A N 1
ATOM 772 C CA . CYS A 1 102 ? 10.078 4.383 -2.633 1 98.88 102 CYS A CA 1
ATOM 773 C C . CYS A 1 102 ? 11.336 5.074 -2.123 1 98.88 102 CYS A C 1
ATOM 775 O O . CYS A 1 102 ? 11.883 5.949 -2.797 1 98.88 102 CYS A O 1
ATOM 777 N N . GLY A 1 103 ? 11.773 4.727 -0.923 1 98.75 103 GLY A N 1
ATOM 778 C CA . GLY A 1 103 ? 13.016 5.27 -0.386 1 98.75 103 GLY A CA 1
ATOM 779 C C . GLY A 1 103 ? 12.859 6.684 0.146 1 98.75 103 GLY A C 1
ATOM 780 O O . GLY A 1 103 ? 13.797 7.48 0.075 1 98.75 103 GLY A O 1
ATOM 781 N N . LEU A 1 104 ? 11.625 7.062 0.594 1 98.88 104 LEU A N 1
ATOM 782 C CA . LEU A 1 104 ? 11.398 8.383 1.169 1 98.88 104 LEU A CA 1
ATOM 783 C C . LEU A 1 104 ? 11.977 8.469 2.58 1 98.88 104 LEU A C 1
ATOM 785 O O . LEU A 1 104 ? 12.102 7.449 3.264 1 98.88 104 LE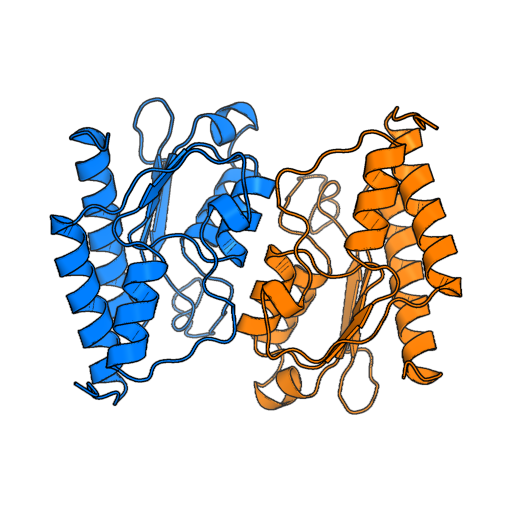U A O 1
ATOM 789 N N . GLY A 1 105 ? 12.289 9.664 2.986 1 98.69 105 GLY A N 1
ATOM 790 C CA . GLY A 1 105 ? 12.953 9.875 4.262 1 98.69 105 GLY A CA 1
ATOM 791 C C . GLY A 1 105 ? 11.984 10.047 5.418 1 98.69 105 GLY A C 1
ATOM 792 O O . GLY A 1 105 ? 11.102 9.211 5.625 1 98.69 105 GLY A O 1
ATOM 793 N N . ARG A 1 106 ? 12.102 11.094 6.105 1 98.75 106 ARG A N 1
ATOM 794 C CA . ARG A 1 106 ? 11.461 11.406 7.379 1 98.75 106 ARG A CA 1
ATOM 795 C C . ARG A 1 106 ? 9.961 11.602 7.199 1 98.75 106 ARG A C 1
ATOM 797 O O . ARG A 1 106 ? 9.516 12.141 6.188 1 98.75 106 ARG A O 1
ATOM 804 N N . ILE A 1 107 ? 9.164 11.172 8.211 1 98.94 107 ILE A N 1
ATOM 805 C CA . ILE A 1 107 ? 7.727 11.422 8.281 1 98.94 107 ILE A CA 1
ATOM 806 C C . ILE A 1 107 ? 7.402 12.203 9.555 1 98.94 107 ILE A C 1
ATOM 808 O O . ILE A 1 107 ? 7.898 11.875 10.633 1 98.94 107 ILE A O 1
ATOM 812 N N . VAL A 1 108 ? 6.625 13.227 9.469 1 98.94 108 VAL A N 1
ATOM 813 C CA . VAL A 1 108 ? 6.062 13.945 10.609 1 98.94 108 VAL A CA 1
ATOM 814 C C . VAL A 1 108 ? 4.539 13.945 10.516 1 98.94 108 VAL A C 1
ATOM 816 O O . VAL A 1 108 ? 3.975 14.289 9.477 1 98.94 108 VAL A O 1
ATOM 819 N N . TYR A 1 109 ? 3.855 13.539 11.562 1 98.94 109 TYR A N 1
ATOM 820 C CA . TYR A 1 109 ? 2.406 13.414 11.477 1 98.94 109 TYR A CA 1
ATOM 821 C C . TYR A 1 109 ? 1.725 14.141 12.633 1 98.94 109 TYR A C 1
ATOM 823 O O . TYR A 1 109 ? 2.307 14.289 13.703 1 98.94 109 TYR A O 1
ATOM 831 N N . VAL A 1 110 ? 0.493 14.555 12.406 1 98.88 110 VAL A N 1
ATOM 832 C CA . VAL A 1 110 ? -0.282 15.32 13.383 1 98.88 110 VAL A CA 1
ATOM 833 C C . VAL A 1 110 ? -0.935 14.367 14.383 1 98.88 110 VAL A C 1
ATOM 835 O O . VAL A 1 110 ? -0.758 14.516 15.594 1 98.88 110 VAL A O 1
ATOM 838 N N . SER A 1 111 ? -1.748 13.422 13.938 1 98.88 111 SER A N 1
ATOM 839 C CA . SER A 1 111 ? -2.432 12.461 14.789 1 98.88 111 SER A CA 1
ATOM 840 C C . SER A 1 111 ? -1.914 11.047 14.555 1 98.88 111 SER A C 1
ATOM 842 O O . SER A 1 111 ? -1.625 10.664 13.422 1 98.88 111 SER A O 1
ATOM 844 N N . SER A 1 112 ? -1.828 10.234 15.609 1 98.81 112 SER A N 1
ATOM 845 C CA . SER A 1 112 ? -1.297 8.875 15.531 1 98.81 112 SER A CA 1
ATOM 846 C C . SER A 1 112 ? -2.383 7.879 15.141 1 98.81 112 SER A C 1
ATOM 848 O O . SER A 1 112 ? -3.574 8.172 15.266 1 98.81 112 SER A O 1
ATOM 850 N N . THR A 1 113 ? -1.935 6.727 14.633 1 98.75 113 THR A N 1
ATOM 851 C CA . THR A 1 113 ? -2.834 5.605 14.375 1 98.75 113 THR A CA 1
ATOM 852 C C . THR A 1 113 ? -3.586 5.215 15.641 1 98.75 113 THR A C 1
ATOM 854 O O . THR A 1 113 ? -4.781 4.91 15.594 1 98.75 113 THR A O 1
ATOM 857 N N . GLU A 1 114 ? -2.936 5.23 16.781 1 98.31 114 GLU A N 1
ATOM 858 C CA . GLU A 1 114 ? -3.568 4.922 18.062 1 98.31 114 GLU A CA 1
ATOM 859 C C . GLU A 1 114 ? -4.707 5.895 18.359 1 98.31 114 GLU A C 1
ATOM 861 O O . GLU A 1 114 ? -5.785 5.48 18.781 1 98.31 114 GLU A O 1
ATOM 866 N N . GLN A 1 115 ? -4.457 7.188 18.203 1 98.62 115 GLN A N 1
ATOM 867 C CA . GLN A 1 115 ? -5.5 8.195 18.406 1 98.62 115 GLN A CA 1
ATOM 868 C C . GLN A 1 115 ? -6.684 7.953 17.469 1 98.62 115 GLN A C 1
ATOM 870 O O . GLN A 1 115 ? -7.836 7.953 17.906 1 98.62 115 GLN A O 1
ATOM 875 N N . LEU A 1 116 ? -6.391 7.754 16.188 1 98.69 116 LEU A N 1
ATOM 876 C CA . LEU A 1 116 ? -7.453 7.527 15.219 1 98.69 116 LEU A CA 1
ATOM 877 C C . LEU A 1 116 ? -8.297 6.316 15.609 1 98.69 116 LEU A C 1
ATOM 879 O O . LEU A 1 116 ? -9.523 6.352 15.492 1 98.69 116 LEU A O 1
ATOM 883 N N . GLU A 1 117 ? -7.633 5.219 16.031 1 98.44 117 GLU A N 1
ATOM 884 C CA . GLU A 1 117 ? -8.352 4.008 16.422 1 98.44 117 GLU A CA 1
ATOM 885 C C . GLU A 1 117 ? -9.258 4.27 17.625 1 98.44 117 GLU A C 1
ATOM 887 O O . GLU A 1 117 ? -10.375 3.752 17.688 1 98.44 117 GLU A O 1
ATOM 892 N N . ALA A 1 118 ? -8.789 5.004 18.547 1 98.12 118 ALA A N 1
ATOM 893 C CA . ALA A 1 118 ? -9.609 5.371 19.688 1 98.12 118 ALA A CA 1
ATOM 894 C C . ALA A 1 118 ? -10.836 6.164 19.25 1 98.12 118 ALA A C 1
ATOM 896 O O . ALA A 1 118 ? -11.945 5.926 19.75 1 98.12 118 ALA A O 1
ATOM 897 N N . TRP A 1 119 ? -10.625 7.164 18.375 1 98.31 119 TRP A N 1
ATOM 898 C CA . TRP A 1 119 ? -11.734 7.965 17.859 1 98.31 119 TRP A CA 1
ATOM 899 C C . TRP A 1 119 ? -12.742 7.086 17.125 1 98.31 119 TRP A C 1
ATOM 901 O O . TRP A 1 119 ? -13.953 7.23 17.312 1 98.31 119 TRP A O 1
ATOM 911 N N . LYS A 1 120 ? -12.266 6.184 16.25 1 98.31 120 LYS A N 1
ATOM 912 C CA . LYS A 1 120 ? -13.125 5.262 15.508 1 98.31 120 LYS A CA 1
ATOM 913 C C . LYS A 1 120 ? -13.969 4.418 16.453 1 98.31 120 LYS A C 1
ATOM 915 O O . LYS A 1 120 ? -15.156 4.191 16.203 1 98.31 120 LYS A O 1
ATOM 920 N N . LYS A 1 121 ? -13.328 3.914 17.453 1 97.75 121 LYS A N 1
ATOM 921 C CA . LYS A 1 121 ? -14.023 3.102 18.438 1 97.75 121 LYS A CA 1
ATOM 922 C C . LYS A 1 121 ? -15.188 3.875 19.062 1 97.75 121 LYS A C 1
ATOM 924 O O . LYS A 1 121 ? -16.266 3.32 19.281 1 97.75 121 LYS A O 1
ATOM 929 N N . GLU A 1 122 ? -14.914 5.168 19.359 1 97.69 122 GLU A N 1
ATOM 930 C CA . GLU A 1 122 ? -15.945 6.027 19.938 1 97.69 122 GLU A CA 1
ATOM 931 C C . GLU A 1 122 ? -17.188 6.09 19.031 1 97.69 122 GLU A C 1
ATOM 933 O O . GLU A 1 122 ? -18.297 6.215 19.531 1 97.69 122 GLU A O 1
ATOM 938 N N . PHE A 1 123 ? -17.016 5.953 17.766 1 97.94 123 PHE A N 1
ATOM 939 C CA . PHE A 1 123 ? -18.125 6.164 16.828 1 97.94 123 PHE A CA 1
ATOM 940 C C . PHE A 1 123 ? -18.516 4.855 16.156 1 97.94 123 PHE A C 1
ATOM 942 O O . PHE A 1 123 ? -19.391 4.84 15.281 1 97.94 123 PHE A O 1
ATOM 949 N N . GLY A 1 124 ? -17.844 3.77 16.516 1 97.31 124 GLY A N 1
ATOM 950 C CA . GLY A 1 124 ? -18.156 2.463 15.961 1 97.31 124 GLY A CA 1
ATOM 951 C C . GLY A 1 124 ? -17.734 2.316 14.516 1 97.31 124 GLY A C 1
ATOM 952 O O . GLY A 1 124 ? -18.391 1.62 13.734 1 97.31 124 GLY A O 1
ATOM 953 N N . VAL A 1 125 ? -16.703 3.059 14.148 1 97.62 125 VAL A N 1
ATOM 954 C CA . VAL A 1 125 ? -16.188 2.99 12.789 1 97.62 125 VAL A CA 1
ATOM 955 C C . VAL A 1 125 ? -15.172 1.857 12.672 1 97.62 125 VAL A C 1
ATOM 957 O O . VAL A 1 125 ? -14.266 1.743 13.5 1 97.62 125 VAL A O 1
ATOM 960 N N . GLU A 1 126 ? -15.289 0.963 11.664 1 96.56 126 GLU A N 1
ATOM 961 C CA . GLU A 1 126 ? -14.383 -0.163 11.438 1 96.56 126 GLU A CA 1
ATOM 962 C C . GLU A 1 126 ? -13.547 0.047 10.18 1 96.56 126 GLU A C 1
ATOM 964 O O . GLU A 1 126 ? -13.891 0.875 9.328 1 96.56 126 GLU A O 1
ATOM 969 N N . ALA A 1 127 ? -12.492 -0.579 10.094 1 97.19 127 ALA A N 1
ATOM 970 C CA . ALA A 1 127 ? -11.609 -0.607 8.93 1 97.19 127 ALA A CA 1
ATOM 971 C C . ALA A 1 127 ? -11.125 -2.025 8.641 1 97.19 127 ALA A C 1
ATOM 973 O O . ALA A 1 127 ? -10.969 -2.83 9.562 1 97.19 127 ALA A O 1
ATOM 974 N N . PRO A 1 128 ? -10.844 -2.354 7.426 1 98.5 128 PRO A N 1
ATOM 975 C CA . PRO A 1 128 ? -10.438 -3.715 7.07 1 98.5 128 PRO A CA 1
ATOM 976 C C . PRO A 1 128 ? -8.938 -3.957 7.277 1 98.5 128 PRO A C 1
ATOM 978 O O . PRO A 1 128 ? -8.477 -5.098 7.184 1 98.5 128 PRO A O 1
ATOM 981 N N . VAL A 1 129 ? -8.188 -2.941 7.492 1 98.81 129 VAL A N 1
ATOM 982 C CA . VAL A 1 129 ? -6.742 -3.027 7.652 1 98.81 129 VAL A CA 1
ATOM 983 C C . VAL A 1 129 ? -6.371 -2.803 9.117 1 98.81 129 VAL A C 1
ATOM 985 O O . VAL A 1 129 ? -6.918 -1.913 9.773 1 98.81 129 VAL A O 1
ATOM 988 N N . ALA A 1 130 ? -5.441 -3.604 9.648 1 98.81 130 ALA A N 1
ATOM 989 C CA . ALA A 1 130 ? -4.988 -3.492 11.039 1 98.81 130 ALA A CA 1
ATOM 990 C C . ALA A 1 130 ? -4.348 -2.131 11.297 1 98.81 130 ALA A C 1
ATOM 992 O O . ALA A 1 130 ? -3.68 -1.575 10.422 1 98.81 130 ALA A O 1
ATOM 993 N N . PRO A 1 131 ? -4.562 -1.541 12.445 1 98.62 131 PRO A N 1
ATOM 994 C CA . PRO A 1 131 ? -4.016 -0.224 12.781 1 98.62 131 PRO A CA 1
ATOM 995 C C . PRO A 1 131 ? -2.541 -0.28 13.172 1 98.62 131 PRO A C 1
ATOM 997 O O . PRO A 1 131 ? -2.188 0.057 14.305 1 98.62 131 PRO A O 1
ATOM 1000 N N . LEU A 1 132 ? -1.706 -0.588 12.273 1 98.88 132 LEU A N 1
ATOM 1001 C CA . LEU A 1 132 ? -0.27 -0.695 12.508 1 98.88 132 LEU A CA 1
ATOM 1002 C C . LEU A 1 132 ? 0.392 0.679 12.461 1 98.88 132 LEU A C 1
ATOM 1004 O O . LEU A 1 132 ? 0.032 1.521 11.633 1 98.88 132 LEU A O 1
ATOM 1008 N N . SER A 1 133 ? 1.382 0.904 13.367 1 98.75 133 SER A N 1
ATOM 1009 C CA . SER A 1 133 ? 2.176 2.127 13.281 1 98.75 133 SER A CA 1
ATOM 1010 C C . SER A 1 133 ? 3.119 2.092 12.086 1 98.75 133 SER A C 1
ATOM 1012 O O . SER A 1 133 ? 3.377 1.025 11.523 1 98.75 133 SER A O 1
ATOM 1014 N N . ILE A 1 134 ? 3.643 3.244 11.758 1 98.88 134 ILE A N 1
ATOM 1015 C CA . ILE A 1 134 ? 4.586 3.357 10.648 1 98.88 134 ILE A CA 1
ATOM 1016 C C . ILE A 1 134 ? 5.758 2.402 10.867 1 98.88 134 ILE A C 1
ATOM 1018 O O . ILE A 1 134 ? 6.129 1.646 9.969 1 98.88 134 ILE A O 1
ATOM 1022 N N . ASN A 1 135 ? 6.332 2.375 12.102 1 98.81 135 ASN A N 1
ATOM 1023 C CA . ASN A 1 135 ? 7.57 1.64 12.336 1 98.81 135 ASN A CA 1
ATOM 1024 C C . ASN A 1 135 ? 7.316 0.141 12.477 1 98.81 135 ASN A C 1
ATOM 1026 O O . ASN A 1 135 ? 8.25 -0.662 12.383 1 98.81 135 ASN A O 1
ATOM 1030 N N . GLN A 1 136 ? 6.09 -0.256 12.734 1 98.88 136 GLN A N 1
ATOM 1031 C CA . GLN A 1 136 ? 5.742 -1.672 12.664 1 98.88 136 GLN A CA 1
ATOM 1032 C C . GLN A 1 136 ? 5.789 -2.182 11.227 1 98.88 136 GLN A C 1
ATOM 1034 O O . GLN A 1 136 ? 6.02 -3.369 10.992 1 98.88 136 GLN A O 1
ATOM 1039 N N . VAL A 1 137 ? 5.617 -1.323 10.227 1 98.94 137 VAL A N 1
ATOM 1040 C CA . VAL A 1 137 ? 5.586 -1.679 8.812 1 98.94 137 VAL A CA 1
ATOM 1041 C C . VAL A 1 137 ? 6.941 -1.378 8.18 1 98.94 137 VAL A C 1
ATOM 1043 O O . VAL A 1 137 ? 7.453 -2.176 7.387 1 98.94 137 VAL A O 1
ATOM 1046 N N . ALA A 1 138 ? 7.453 -0.212 8.531 1 98.88 138 ALA A N 1
ATOM 1047 C CA . ALA A 1 138 ? 8.727 0.277 8.016 1 98.88 138 ALA A CA 1
ATOM 1048 C C . ALA A 1 138 ? 9.664 0.683 9.148 1 98.88 138 ALA A C 1
ATOM 1050 O O . ALA A 1 138 ? 9.781 1.868 9.469 1 98.88 138 ALA A O 1
ATOM 1051 N N . PRO A 1 139 ? 10.406 -0.219 9.695 1 98.75 139 PRO A N 1
ATOM 1052 C CA . PRO A 1 139 ? 11.148 0.017 10.938 1 98.75 139 PRO A CA 1
ATOM 1053 C C . PRO A 1 139 ? 12.25 1.06 10.773 1 98.75 139 PRO A C 1
ATOM 1055 O O . PRO A 1 139 ? 12.664 1.686 11.758 1 98.75 139 PRO A O 1
ATOM 1058 N N . GLY A 1 140 ? 12.727 1.318 9.586 1 98.56 140 GLY A N 1
ATOM 1059 C CA . GLY A 1 140 ? 13.883 2.18 9.383 1 98.56 140 GLY A CA 1
ATOM 1060 C C . GLY A 1 140 ? 13.516 3.637 9.18 1 98.56 140 GLY A C 1
ATOM 1061 O O . GLY A 1 140 ? 14.391 4.496 9.07 1 98.56 140 GLY A O 1
ATOM 1062 N N . ILE A 1 141 ? 12.211 3.953 9.172 1 98.81 141 ILE A N 1
ATOM 1063 C CA . ILE A 1 141 ? 11.758 5.309 8.875 1 98.81 141 ILE A CA 1
ATOM 1064 C C . ILE A 1 141 ? 11.828 6.168 10.133 1 98.81 141 ILE A C 1
ATOM 1066 O O . ILE A 1 141 ? 11.352 5.766 11.195 1 98.81 141 ILE A O 1
ATOM 1070 N N . GLN A 1 142 ? 12.453 7.285 10.047 1 98.5 142 GLN A N 1
ATOM 1071 C CA . GLN A 1 142 ? 12.398 8.281 11.109 1 98.5 142 GLN A CA 1
ATOM 1072 C C . GLN A 1 142 ? 11.047 8.984 11.133 1 98.5 142 GLN A C 1
ATOM 1074 O O . GLN A 1 142 ? 10.578 9.484 10.109 1 98.5 142 GLN A O 1
ATOM 1079 N N . MET A 1 143 ? 10.445 8.969 12.25 1 98.19 143 MET A N 1
ATOM 1080 C CA . MET A 1 143 ? 9.141 9.617 12.336 1 98.19 143 MET A CA 1
ATOM 1081 C C . MET A 1 143 ? 9.039 10.469 13.594 1 98.19 143 MET A C 1
ATOM 1083 O O . MET A 1 143 ? 9.773 10.25 14.562 1 98.19 143 MET A O 1
ATOM 1087 N N . GLU A 1 144 ? 8.227 11.461 13.562 1 98.38 144 GLU A N 1
ATOM 1088 C CA . GLU A 1 144 ? 7.895 12.32 14.688 1 98.38 144 GLU A CA 1
ATOM 1089 C C . GLU A 1 144 ? 6.398 12.617 14.734 1 98.38 144 GLU A C 1
ATOM 1091 O O . GLU A 1 144 ? 5.75 12.719 13.695 1 98.38 144 GLU A O 1
ATOM 1096 N N . GLY A 1 145 ? 5.832 12.859 15.883 1 97.81 145 GLY A N 1
ATOM 1097 C CA . GLY A 1 145 ? 4.426 13.086 16.188 1 97.81 145 GLY A CA 1
ATOM 1098 C C . GLY A 1 145 ? 3.916 12.227 17.328 1 97.81 145 GLY A C 1
ATOM 1099 O O . GLY A 1 145 ? 4.676 11.461 17.922 1 97.81 145 GLY A O 1
ATOM 1100 N N . PRO A 1 146 ? 2.787 12.297 17.672 1 98.31 146 PRO A N 1
ATOM 1101 C CA . PRO A 1 146 ? 1.741 13.219 17.234 1 98.31 146 PRO A CA 1
ATOM 1102 C C . PRO A 1 146 ? 1.954 14.641 17.766 1 98.31 146 PRO A C 1
ATOM 1104 O O . PRO A 1 146 ? 2.891 14.891 18.531 1 98.31 146 PRO A O 1
ATOM 1107 N N . VAL A 1 147 ? 1.243 15.602 17.234 1 98.38 147 VAL A N 1
ATOM 1108 C CA . VAL A 1 147 ? 1.231 16.984 17.672 1 98.38 147 VAL A CA 1
ATOM 1109 C C . VAL A 1 147 ? -0.119 17.328 18.297 1 98.38 147 VAL A C 1
ATOM 1111 O O . VAL A 1 147 ? -1.086 17.609 17.594 1 98.38 147 VAL A O 1
ATOM 1114 N N . GLU A 1 148 ? -0.205 17.422 19.578 1 95.81 148 GLU A N 1
ATOM 1115 C CA . GLU A 1 148 ? -1.424 17.359 20.375 1 95.81 148 GLU A CA 1
ATOM 1116 C C . GLU A 1 148 ? -2.367 18.516 20.031 1 95.81 148 GLU A C 1
ATOM 1118 O O . GLU A 1 148 ? -3.568 18.297 19.859 1 95.81 148 GLU A O 1
ATOM 1123 N N . ASP A 1 149 ? -1.861 19.672 19.969 1 95.56 149 ASP A N 1
ATOM 1124 C CA . ASP A 1 149 ? -2.738 20.812 19.734 1 95.56 149 ASP A CA 1
ATOM 1125 C C . ASP A 1 149 ? -3.371 20.75 18.344 1 95.56 149 ASP A C 1
ATOM 1127 O O . ASP A 1 149 ? -4.547 21.078 18.188 1 95.56 149 ASP A O 1
ATOM 1131 N N . LEU A 1 150 ? -2.625 20.266 17.391 1 97.81 150 LEU A N 1
ATOM 1132 C CA . LEU A 1 150 ? -3.154 20.125 16.031 1 97.81 150 LEU A CA 1
ATOM 1133 C C . LEU A 1 150 ? -4.051 18.906 15.906 1 97.81 150 LEU A C 1
ATOM 1135 O O . LEU A 1 150 ? -4.98 18.891 15.102 1 97.81 150 LEU A O 1
ATOM 1139 N N . SER A 1 151 ? -3.822 17.859 16.703 1 98.38 151 SER A N 1
ATOM 1140 C CA . SER A 1 151 ? -4.598 16.641 16.609 1 98.38 151 SER A CA 1
ATOM 1141 C C . SER A 1 151 ? -6.051 16.859 17.016 1 98.38 151 SER A C 1
ATOM 1143 O O . SER A 1 151 ? -6.949 16.172 16.531 1 98.38 151 SER A O 1
ATOM 1145 N N . LYS A 1 152 ? -6.332 17.828 17.828 1 98 152 LYS A N 1
ATOM 1146 C CA . LYS A 1 152 ? -7.699 18.172 18.203 1 98 152 LYS A CA 1
ATOM 1147 C C . LYS A 1 152 ? -8.508 18.656 17.016 1 98 152 LYS A C 1
ATOM 1149 O O . LYS A 1 152 ? -9.688 18.328 16.875 1 98 152 LYS A O 1
ATOM 1154 N N . GLU A 1 153 ? -7.859 19.438 16.266 1 98.25 153 GLU A N 1
ATOM 1155 C CA . GLU A 1 153 ? -8.508 19.938 15.047 1 98.25 153 GLU A CA 1
ATOM 1156 C C . GLU A 1 153 ? -8.797 18.781 14.078 1 98.25 153 GLU A C 1
ATOM 1158 O O . GLU A 1 153 ? -9.891 18.719 13.5 1 98.25 153 GLU A O 1
ATOM 1163 N N . VAL A 1 154 ? -7.883 17.922 13.891 1 98.75 154 VAL A N 1
ATOM 1164 C CA . VAL A 1 154 ? -8.047 16.766 13.008 1 98.75 154 VAL A CA 1
ATOM 1165 C C . VAL A 1 154 ? -9.18 15.875 13.516 1 98.75 154 VAL A C 1
ATOM 1167 O O . VAL A 1 154 ? -9.977 15.367 12.727 1 98.75 154 VAL A O 1
ATOM 1170 N N . TYR A 1 155 ? -9.234 15.719 14.812 1 98.75 155 TYR A N 1
ATOM 1171 C CA . TYR A 1 155 ? -10.32 14.961 15.422 1 98.75 155 TYR A CA 1
ATOM 1172 C C . TYR A 1 155 ? -11.672 15.531 15.023 1 98.75 155 TYR A C 1
ATOM 1174 O O . TYR A 1 155 ? -12.586 14.781 14.648 1 98.75 155 TYR A O 1
ATOM 1182 N N . ARG A 1 156 ? -11.812 16.828 15.062 1 98.44 156 ARG A N 1
ATOM 1183 C CA . ARG A 1 156 ? -13.078 17.469 14.719 1 98.44 156 ARG A CA 1
ATOM 1184 C C . ARG A 1 156 ? -13.461 17.172 13.273 1 98.44 156 ARG A C 1
ATOM 1186 O O . ARG A 1 156 ? -14.641 16.984 12.961 1 98.44 156 ARG A O 1
ATOM 1193 N N . PHE A 1 157 ? -12.477 17.203 12.383 1 98.88 157 PHE A N 1
ATOM 1194 C CA . PHE A 1 157 ? -12.75 16.875 10.992 1 98.88 157 PHE A CA 1
ATOM 1195 C C . PHE A 1 157 ? -13.305 15.453 10.867 1 98.88 157 PHE A C 1
ATOM 1197 O O . PHE A 1 157 ? -14.266 15.219 10.125 1 98.88 157 PHE A O 1
ATOM 1204 N N . HIS A 1 158 ? -12.688 14.445 11.594 1 98.81 158 HIS A N 1
ATOM 1205 C CA . HIS A 1 158 ? -13.133 13.062 11.531 1 98.81 158 HIS A CA 1
ATOM 1206 C C . HIS A 1 158 ? -14.539 12.914 12.086 1 98.81 158 HIS A C 1
ATOM 1208 O O . HIS A 1 158 ? -15.367 12.203 11.508 1 98.81 158 HIS A O 1
ATOM 1214 N N . VAL A 1 159 ? -14.828 13.609 13.148 1 98.56 159 VAL A N 1
ATOM 1215 C CA . VAL A 1 159 ? -16.156 13.57 13.75 1 98.56 159 VAL A CA 1
ATOM 1216 C C . VAL A 1 159 ? -17.188 14.102 12.758 1 98.56 159 VAL A C 1
ATOM 1218 O O . VAL A 1 159 ? -18.25 13.484 12.562 1 98.56 159 VAL A O 1
ATOM 1221 N N . GLU A 1 160 ? -16.828 15.25 12.211 1 98.56 160 GLU A N 1
ATOM 1222 C CA . GLU A 1 160 ? -17.719 15.805 11.203 1 98.56 160 GLU A CA 1
ATOM 1223 C C . GLU A 1 160 ? -17.969 14.812 10.062 1 98.56 160 GLU A C 1
ATOM 1225 O O . GLU A 1 160 ? -19.094 14.648 9.609 1 98.56 160 GLU A O 1
ATOM 1230 N N . ASN A 1 161 ? -16.938 14.195 9.555 1 98.56 161 ASN A N 1
ATOM 1231 C CA . ASN A 1 161 ? -17.031 13.195 8.492 1 98.56 161 ASN A CA 1
ATOM 1232 C C . ASN A 1 161 ? -17.969 12.055 8.875 1 98.56 161 ASN A C 1
ATOM 1234 O O . ASN A 1 161 ? -18.875 11.695 8.109 1 98.56 161 ASN A O 1
ATOM 1238 N N . TRP A 1 162 ? -17.781 11.453 10.078 1 98.19 162 TRP A N 1
ATOM 1239 C CA . TRP A 1 162 ? -18.516 10.266 10.508 1 98.19 162 TRP A CA 1
ATOM 1240 C C . TRP A 1 162 ? -19.969 10.617 10.867 1 98.19 162 TRP A C 1
ATOM 1242 O O . TRP A 1 162 ? -20.891 9.883 10.516 1 98.19 162 TRP A O 1
ATOM 1252 N N . THR A 1 163 ? -20.141 11.781 11.492 1 97.38 163 THR A N 1
ATOM 1253 C CA . THR A 1 163 ? -21.5 12.195 11.812 1 97.38 163 THR A CA 1
ATOM 1254 C C . THR A 1 163 ? -22.281 12.5 10.539 1 97.38 163 THR A C 1
ATOM 1256 O O . THR A 1 163 ? -23.484 12.219 10.461 1 97.38 163 THR A O 1
ATOM 1259 N N . GLY A 1 164 ? -21.625 13.094 9.602 1 96.31 164 GLY A N 1
ATOM 1260 C CA . GLY A 1 164 ? -22.25 13.344 8.312 1 96.31 164 GLY A CA 1
ATOM 1261 C C . GLY A 1 164 ? -22.688 12.078 7.598 1 96.31 164 GLY A C 1
ATOM 1262 O O . GLY A 1 164 ? -23.578 12.109 6.75 1 96.31 164 GLY A O 1
ATOM 1263 N N . LYS A 1 165 ? -22.109 10.969 7.914 1 95.44 165 LYS A N 1
ATOM 1264 C CA . LYS A 1 165 ? -22.406 9.688 7.289 1 95.44 165 LYS A CA 1
ATOM 1265 C C . LYS A 1 165 ? -23.359 8.859 8.156 1 95.44 165 LYS A C 1
ATOM 1267 O O . LYS A 1 165 ? -23.609 7.688 7.859 1 95.44 165 LYS A O 1
ATOM 1272 N N . GLY A 1 166 ? -23.703 9.406 9.25 1 95.38 166 GLY A N 1
ATOM 1273 C CA . GLY A 1 166 ? -24.734 8.773 10.055 1 95.38 166 GLY A CA 1
ATOM 1274 C C . GLY A 1 166 ? -24.188 8.07 11.281 1 95.38 166 GLY A C 1
ATOM 1275 O O . GLY A 1 166 ? -24.953 7.449 12.039 1 95.38 166 GLY A O 1
ATOM 1276 N N . PHE A 1 167 ? -22.922 8.148 11.484 1 94.88 167 PHE A N 1
ATOM 1277 C CA . PHE A 1 167 ? -22.359 7.57 12.695 1 94.88 167 PHE A CA 1
ATOM 1278 C C . PHE A 1 167 ? -22.688 8.43 13.906 1 94.88 167 PHE A C 1
ATOM 1280 O O . PHE A 1 167 ? -22.812 9.656 13.789 1 94.88 167 PHE A O 1
ATOM 1287 N N . GLU A 1 168 ? -22.828 7.723 15.008 1 94.06 168 GLU A N 1
ATOM 1288 C CA . GLU A 1 168 ? -23.078 8.406 16.266 1 94.06 168 GLU A CA 1
ATOM 1289 C C . GLU A 1 168 ? -22.094 7.977 17.344 1 94.06 168 GLU A C 1
ATOM 1291 O O . GLU A 1 168 ? -21.656 6.824 17.375 1 94.06 168 GLU A O 1
ATOM 1296 N N . SER A 1 169 ? -21.781 8.914 18.141 1 92.31 169 SER A N 1
ATOM 1297 C CA . SER A 1 169 ? -20.875 8.594 19.234 1 92.31 169 SER A CA 1
ATOM 1298 C C . SER A 1 169 ? -21.484 7.562 20.172 1 92.31 169 SER A C 1
ATOM 1300 O O . SER A 1 169 ? -22.672 7.625 20.484 1 92.31 169 SER A O 1
ATOM 1302 N N . LYS A 1 170 ? -20.703 6.633 20.516 1 88.44 170 LYS A N 1
ATOM 1303 C CA . LYS A 1 170 ? -21.172 5.625 21.453 1 88.44 170 LYS A CA 1
ATOM 1304 C C . LYS A 1 170 ? -20.891 6.047 22.891 1 88.44 170 LYS A C 1
ATOM 1306 O O . LYS A 1 170 ? -21.281 5.355 23.844 1 88.44 170 LYS A O 1
ATOM 1311 N N . ALA A 1 171 ? -20.188 7.066 23.078 1 71.75 171 ALA A N 1
ATOM 1312 C CA . ALA A 1 171 ? -19.953 7.551 24.438 1 71.75 171 ALA A CA 1
ATOM 1313 C C . ALA A 1 171 ? -21.094 8.445 24.906 1 71.75 171 ALA A C 1
ATOM 1315 O O . ALA A 1 171 ? -21.781 9.07 24.094 1 71.75 171 ALA A O 1
ATOM 1316 N N . MET B 1 1 ? -8.422 -25.984 1.731 1 79.12 1 MET B N 1
ATOM 1317 C CA . MET B 1 1 ? -7.344 -26.672 1.036 1 79.12 1 MET B CA 1
ATOM 1318 C C . MET B 1 1 ? -7.312 -26.297 -0.441 1 79.12 1 MET B C 1
ATOM 1320 O O . MET B 1 1 ? -8.367 -26.141 -1.067 1 79.12 1 MET B O 1
ATOM 1324 N N . VAL B 1 2 ? -5.961 -26.047 -0.895 1 90.62 2 VAL B N 1
ATOM 1325 C CA . VAL B 1 2 ? -5.762 -25.672 -2.291 1 90.62 2 VAL B CA 1
ATOM 1326 C C . VAL B 1 2 ? -6.176 -26.828 -3.199 1 90.62 2 VAL B C 1
ATOM 1328 O O . VAL B 1 2 ? -5.656 -27.938 -3.078 1 90.62 2 VAL B O 1
ATOM 1331 N N . ASN B 1 3 ? -7.23 -26.625 -4.043 1 92.94 3 ASN B N 1
ATOM 1332 C CA . ASN B 1 3 ? -7.723 -27.672 -4.945 1 92.94 3 ASN B CA 1
ATOM 1333 C C . ASN B 1 3 ? -7.062 -27.578 -6.316 1 92.94 3 ASN B C 1
ATOM 1335 O O . ASN B 1 3 ? -6.172 -26.75 -6.527 1 92.94 3 ASN B O 1
ATOM 1339 N N . GLU B 1 4 ? -7.453 -28.438 -7.184 1 94.19 4 GLU B N 1
ATOM 1340 C CA . GLU B 1 4 ? -6.789 -28.516 -8.484 1 94.19 4 GLU B CA 1
ATOM 1341 C C . GLU B 1 4 ? -7.012 -27.25 -9.305 1 94.19 4 GLU B C 1
ATOM 1343 O O . GLU B 1 4 ? -6.113 -26.812 -10.016 1 94.19 4 GLU B O 1
ATOM 1348 N N . GLN B 1 5 ? -8.156 -26.719 -9.258 1 95.62 5 GLN B N 1
ATOM 1349 C CA . GLN B 1 5 ? -8.422 -25.453 -9.945 1 95.62 5 GLN B CA 1
ATOM 1350 C C . GLN B 1 5 ? -7.523 -24.344 -9.414 1 95.62 5 GLN B C 1
ATOM 1352 O O . GLN B 1 5 ? -6.992 -23.547 -10.188 1 95.62 5 GLN B O 1
ATOM 1357 N N . ASP B 1 6 ? -7.426 -24.297 -8.062 1 97.56 6 ASP B N 1
ATOM 1358 C CA . ASP B 1 6 ? -6.492 -23.344 -7.453 1 97.56 6 ASP B CA 1
ATOM 1359 C C . ASP B 1 6 ? -5.078 -23.547 -8.008 1 97.56 6 ASP B C 1
ATOM 1361 O O . ASP B 1 6 ? -4.398 -22.562 -8.336 1 97.56 6 ASP B O 1
ATOM 1365 N N . ARG B 1 7 ? -4.688 -24.766 -8.148 1 97.94 7 ARG B N 1
ATOM 1366 C CA . ARG B 1 7 ? -3.326 -25.078 -8.57 1 97.94 7 ARG B CA 1
ATOM 1367 C C . ARG B 1 7 ? -3.064 -24.594 -9.984 1 97.94 7 ARG B C 1
ATOM 1369 O O . ARG B 1 7 ? -1.957 -24.156 -10.305 1 97.94 7 ARG B O 1
ATOM 1376 N N . GLU B 1 8 ? -4.027 -24.703 -10.852 1 98.38 8 GLU B N 1
ATOM 1377 C CA . GLU B 1 8 ? -3.881 -24.219 -12.219 1 98.38 8 GLU B CA 1
ATOM 1378 C C . GLU B 1 8 ? -3.596 -22.719 -12.242 1 98.38 8 GLU B C 1
ATOM 1380 O O . GLU B 1 8 ? -2.711 -22.266 -12.969 1 98.38 8 GLU B O 1
ATOM 1385 N N . HIS B 1 9 ? -4.348 -21.938 -11.477 1 98.88 9 HIS B N 1
ATOM 1386 C CA . HIS B 1 9 ? -4.137 -20.5 -11.406 1 98.88 9 HIS B CA 1
ATOM 1387 C C . HIS B 1 9 ? -2.803 -20.172 -10.75 1 98.88 9 HIS B C 1
ATOM 1389 O O . HIS B 1 9 ? -2.137 -19.203 -11.133 1 98.88 9 HIS B O 1
ATOM 1395 N N . LEU B 1 10 ? -2.402 -21 -9.719 1 98.94 10 LEU B N 1
ATOM 1396 C CA . LEU B 1 10 ? -1.109 -20.797 -9.078 1 98.94 10 LEU B CA 1
ATOM 1397 C C . LEU B 1 10 ? 0.032 -21.047 -10.055 1 98.94 10 LEU B C 1
ATOM 1399 O O . LEU B 1 10 ? 1.037 -20.344 -10.047 1 98.94 10 LEU B O 1
ATOM 1403 N N . ARG B 1 11 ? -0.118 -22.047 -10.906 1 98.81 11 ARG B N 1
ATOM 1404 C CA . ARG B 1 11 ? 0.9 -22.312 -11.914 1 98.81 11 ARG B CA 1
ATOM 1405 C C . ARG B 1 11 ? 1.028 -21.141 -12.883 1 98.81 11 ARG B C 1
ATOM 1407 O O . ARG B 1 11 ? 2.131 -20.812 -13.32 1 98.81 11 ARG B O 1
ATOM 1414 N N . LEU B 1 12 ? -0.096 -20.562 -13.227 1 98.88 12 LEU B N 1
ATOM 1415 C CA . LEU B 1 12 ? -0.065 -19.375 -14.062 1 98.88 12 LEU B CA 1
ATOM 1416 C C . LEU B 1 12 ? 0.667 -18.234 -13.352 1 98.88 12 LEU B C 1
ATOM 1418 O O . LEU B 1 12 ? 1.488 -17.547 -13.961 1 98.88 12 LEU B O 1
ATOM 1422 N N . ALA B 1 13 ? 0.424 -18 -12.062 1 98.94 13 ALA B N 1
ATOM 1423 C CA . ALA B 1 13 ? 1.118 -16.984 -11.281 1 98.94 13 ALA B CA 1
ATOM 1424 C C . ALA B 1 13 ? 2.623 -17.234 -11.266 1 98.94 13 ALA B C 1
ATOM 1426 O O . ALA B 1 13 ? 3.418 -16.297 -11.398 1 98.94 13 ALA B O 1
ATOM 1427 N N . VAL B 1 14 ? 2.998 -18.5 -11.117 1 98.94 14 VAL B N 1
ATOM 1428 C CA . VAL B 1 14 ? 4.406 -18.875 -11.102 1 98.94 14 VAL B CA 1
ATOM 1429 C C . VAL B 1 14 ? 5.039 -18.578 -12.461 1 98.94 14 VAL B C 1
ATOM 1431 O O . VAL B 1 14 ? 6.164 -18.078 -12.531 1 98.94 14 VAL B O 1
ATOM 1434 N N . SER B 1 15 ? 4.289 -18.906 -13.547 1 98.94 15 SER B N 1
ATOM 1435 C CA . SER B 1 15 ? 4.777 -18.594 -14.883 1 98.94 15 SER B CA 1
ATOM 1436 C C . SER B 1 15 ? 4.992 -17.094 -15.055 1 98.94 15 SER B C 1
ATOM 1438 O O . SER B 1 15 ? 5.98 -16.672 -15.656 1 98.94 15 SER B O 1
ATOM 1440 N N . LEU B 1 16 ? 4.105 -16.266 -14.547 1 98.94 16 LEU B N 1
ATOM 1441 C CA . LEU B 1 16 ? 4.219 -14.812 -14.602 1 98.94 16 LEU B CA 1
ATOM 1442 C C . LEU B 1 16 ? 5.414 -14.328 -13.789 1 98.94 16 LEU B C 1
ATOM 1444 O O . LEU B 1 16 ? 6.098 -13.383 -14.18 1 98.94 16 LEU B O 1
ATOM 1448 N N . ALA B 1 17 ? 5.691 -14.953 -12.641 1 98.94 17 ALA B N 1
ATOM 1449 C CA . ALA B 1 17 ? 6.875 -14.648 -11.852 1 98.94 17 ALA B CA 1
ATOM 1450 C C . ALA B 1 17 ? 8.148 -14.883 -12.656 1 98.94 17 ALA B C 1
ATOM 1452 O O . ALA B 1 17 ? 9.086 -14.078 -12.594 1 98.94 17 ALA B O 1
ATOM 1453 N N . HIS B 1 18 ? 8.141 -15.977 -13.383 1 98.88 18 HIS B N 1
ATOM 1454 C CA . HIS B 1 18 ? 9.281 -16.281 -14.234 1 98.88 18 HIS B CA 1
ATOM 1455 C C . HIS B 1 18 ? 9.453 -15.227 -15.32 1 98.88 18 HIS B C 1
ATOM 1457 O O . HIS B 1 18 ? 10.578 -14.82 -15.625 1 98.88 18 HIS B O 1
ATOM 1463 N N . GLU B 1 19 ? 8.359 -14.82 -15.938 1 98.69 19 GLU B N 1
ATOM 1464 C CA . GLU B 1 19 ? 8.406 -13.758 -16.938 1 98.69 19 GLU B CA 1
ATOM 1465 C C . GLU B 1 19 ? 8.992 -12.477 -16.359 1 98.69 19 GLU B C 1
ATOM 1467 O O . GLU B 1 19 ? 9.758 -11.781 -17.031 1 98.69 19 GLU B O 1
ATOM 1472 N N . ALA B 1 20 ? 8.594 -12.141 -15.117 1 98.56 20 ALA B N 1
ATOM 1473 C CA . ALA B 1 20 ? 9.164 -10.977 -14.445 1 98.56 20 ALA B CA 1
ATOM 1474 C C . ALA B 1 20 ? 10.672 -11.094 -14.312 1 98.56 20 ALA B C 1
ATOM 1476 O O . ALA B 1 20 ? 11.406 -10.156 -14.625 1 98.56 20 ALA B O 1
ATOM 1477 N N . LEU B 1 21 ? 11.117 -12.234 -13.875 1 98.75 21 LEU B N 1
ATOM 1478 C CA . LEU B 1 21 ? 12.539 -12.5 -13.711 1 98.75 21 LEU B CA 1
ATOM 1479 C C . LEU B 1 21 ? 13.289 -12.297 -15.023 1 98.75 21 LEU B C 1
ATOM 1481 O O . LEU B 1 21 ? 14.305 -11.602 -15.062 1 98.75 21 LEU B O 1
ATOM 1485 N N . LYS B 1 22 ? 12.742 -12.867 -16.078 1 98.06 22 LYS B N 1
ATOM 1486 C CA . LYS B 1 22 ? 13.375 -12.781 -17.391 1 98.06 22 LYS B CA 1
ATOM 1487 C C . LYS B 1 22 ? 13.438 -11.344 -17.891 1 98.06 22 LYS B C 1
ATOM 1489 O O . LYS B 1 22 ? 14.375 -10.953 -18.594 1 98.06 22 LYS B O 1
ATOM 1494 N N . ALA B 1 23 ? 12.516 -10.539 -17.5 1 96.81 23 ALA B N 1
ATOM 1495 C CA . ALA B 1 23 ? 12.461 -9.148 -17.938 1 96.81 23 ALA B CA 1
ATOM 1496 C C . ALA B 1 23 ? 13.422 -8.289 -17.109 1 96.81 23 ALA B C 1
ATOM 1498 O O . ALA B 1 23 ? 13.727 -7.152 -17.5 1 96.81 23 ALA B O 1
ATOM 1499 N N . GLY B 1 24 ? 13.891 -8.82 -15.945 1 96.38 24 GLY B N 1
ATOM 1500 C CA . GLY B 1 24 ? 14.828 -8.07 -15.117 1 96.38 24 GLY B CA 1
ATOM 1501 C C . GLY B 1 24 ? 14.227 -7.617 -13.805 1 96.38 24 GLY B C 1
ATOM 1502 O O . GLY B 1 24 ? 14.859 -6.875 -13.047 1 96.38 24 GLY B O 1
ATOM 1503 N N . ASP B 1 25 ? 13.008 -8.039 -13.508 1 97.94 25 ASP B N 1
ATOM 1504 C CA . ASP B 1 25 ? 12.344 -7.723 -12.242 1 97.94 25 ASP B CA 1
ATOM 1505 C C . ASP B 1 25 ? 12.461 -8.883 -11.258 1 97.94 25 ASP B C 1
ATOM 1507 O O . ASP B 1 25 ? 12.789 -10 -11.648 1 97.94 25 ASP B O 1
ATOM 1511 N N . ALA B 1 26 ? 12.25 -8.594 -9.914 1 98.62 26 ALA B N 1
ATOM 1512 C CA . ALA B 1 26 ? 12.109 -9.688 -8.961 1 98.62 26 ALA B CA 1
ATOM 1513 C C . ALA B 1 26 ? 10.945 -10.602 -9.328 1 98.62 26 ALA B C 1
ATOM 1515 O O . ALA B 1 26 ? 9.93 -10.133 -9.859 1 98.62 26 ALA B O 1
ATOM 1516 N N . PRO B 1 27 ? 11.047 -11.867 -9.062 1 98.88 27 PRO B N 1
ATOM 1517 C CA . PRO B 1 27 ? 10.109 -12.852 -9.602 1 98.88 27 PRO B CA 1
ATOM 1518 C C . PRO B 1 27 ? 8.82 -12.945 -8.797 1 98.88 27 PRO B C 1
ATOM 1520 O O . PRO B 1 27 ? 8.664 -13.859 -7.977 1 98.88 27 PRO B O 1
ATOM 1523 N N . PHE B 1 28 ? 7.922 -12.133 -9.094 1 98.94 28 PHE B N 1
ATOM 1524 C CA . PHE B 1 28 ? 6.574 -12.164 -8.547 1 98.94 28 PHE B CA 1
ATOM 1525 C C . PHE B 1 28 ? 5.531 -12.086 -9.656 1 98.94 28 PHE B C 1
ATOM 1527 O O . PHE B 1 28 ? 5.703 -11.336 -10.617 1 98.94 28 PHE B O 1
ATOM 1534 N N . GLY B 1 29 ? 4.504 -12.844 -9.594 1 98.94 29 GLY B N 1
ATOM 1535 C CA . GLY B 1 29 ? 3.367 -12.859 -10.5 1 98.94 29 GLY B CA 1
ATOM 1536 C C . GLY B 1 29 ? 2.047 -13.117 -9.805 1 98.94 29 GLY B C 1
ATOM 1537 O O . GLY B 1 29 ? 2.006 -13.797 -8.781 1 98.94 29 GLY B O 1
ATOM 1538 N N . SER B 1 30 ? 0.955 -12.547 -10.352 1 98.94 30 SER B N 1
ATOM 1539 C CA . SER B 1 30 ? -0.36 -12.68 -9.734 1 98.94 30 SER B CA 1
ATOM 1540 C C . SER B 1 30 ? -1.46 -12.773 -10.789 1 98.94 30 SER B C 1
ATOM 1542 O O . SER B 1 30 ? -1.301 -12.281 -11.906 1 98.94 30 SER B O 1
ATOM 1544 N N . VAL B 1 31 ? -2.545 -13.406 -10.398 1 98.94 31 VAL B N 1
ATOM 1545 C CA . VAL B 1 31 ? -3.711 -13.641 -11.242 1 98.94 31 VAL B CA 1
ATOM 1546 C C . VAL B 1 31 ? -4.984 -13.297 -10.469 1 98.94 31 VAL B C 1
ATOM 1548 O O . VAL B 1 31 ? -5.172 -13.75 -9.336 1 98.94 31 VAL B O 1
ATOM 1551 N N . LEU B 1 32 ? -5.812 -12.453 -11.031 1 99 32 LEU B N 1
ATOM 1552 C CA . LEU B 1 32 ? -7.133 -12.148 -10.492 1 99 32 LEU B CA 1
ATOM 1553 C C . LEU B 1 32 ? -8.211 -12.969 -11.195 1 99 32 LEU B C 1
ATOM 1555 O O . LEU B 1 32 ? -8.359 -12.891 -12.414 1 99 32 LEU B O 1
ATOM 1559 N N . VAL B 1 33 ? -8.977 -13.75 -10.43 1 98.94 33 VAL B N 1
ATOM 1560 C CA . VAL B 1 33 ? -9.938 -14.703 -10.984 1 98.94 33 VAL B CA 1
ATOM 1561 C C . VAL B 1 33 ? -11.328 -14.422 -10.422 1 98.94 33 VAL B C 1
ATOM 1563 O O . VAL B 1 33 ? -11.484 -14.18 -9.227 1 98.94 33 VAL B O 1
ATOM 1566 N N . SER B 1 34 ? -12.32 -14.484 -11.258 1 98.75 34 SER B N 1
ATOM 1567 C CA . SER B 1 34 ? -13.703 -14.242 -10.844 1 98.75 34 SER B CA 1
ATOM 1568 C C . SER B 1 34 ? -14.273 -15.445 -10.109 1 98.75 34 SER B C 1
ATOM 1570 O O . SER B 1 34 ? -13.656 -16.5 -10.062 1 98.75 34 SER B O 1
ATOM 1572 N N . SER B 1 35 ? -15.492 -15.242 -9.57 1 97.56 35 SER B N 1
ATOM 1573 C CA . SER B 1 35 ? -16.172 -16.312 -8.844 1 97.56 35 SER B CA 1
ATOM 1574 C C . SER B 1 35 ? -16.547 -17.453 -9.773 1 97.56 35 SER B C 1
ATOM 1576 O O . SER B 1 35 ? -16.75 -18.594 -9.32 1 97.56 35 SER B O 1
ATOM 1578 N N . ASP B 1 36 ? -16.656 -17.188 -11.086 1 97.56 36 ASP B N 1
ATOM 1579 C CA . ASP B 1 36 ? -17 -18.234 -12.039 1 97.56 36 ASP B CA 1
ATOM 1580 C C . ASP B 1 36 ? -15.742 -18.797 -12.719 1 97.56 36 ASP B C 1
ATOM 1582 O O . ASP B 1 36 ? -15.82 -19.328 -13.828 1 97.56 36 ASP B O 1
ATOM 1586 N N . ASN B 1 37 ? -14.609 -18.5 -12.125 1 98 37 ASN B N 1
ATOM 1587 C CA . ASN B 1 37 ? -13.336 -19.125 -12.484 1 98 37 ASN B CA 1
ATOM 1588 C C . ASN B 1 37 ? -12.781 -18.547 -13.781 1 98 37 ASN B C 1
ATOM 1590 O O . ASN B 1 37 ? -12.094 -19.25 -14.531 1 98 37 ASN B O 1
ATOM 1594 N N . LYS B 1 38 ? -13.07 -17.375 -14.117 1 98.44 38 LYS B N 1
ATOM 1595 C CA . LYS B 1 38 ? -12.492 -16.688 -15.266 1 98.44 38 LYS B CA 1
ATOM 1596 C C . LYS B 1 38 ? -11.328 -15.797 -14.844 1 98.44 38 LYS B C 1
ATOM 1598 O O . LYS B 1 38 ? -11.445 -15.031 -13.883 1 98.44 38 LYS B O 1
ATOM 1603 N N . VAL B 1 39 ? -10.266 -15.977 -15.547 1 98.88 39 VAL B N 1
ATOM 1604 C CA . VAL B 1 39 ? -9.164 -15.047 -15.336 1 98.88 39 VAL B CA 1
ATOM 1605 C C . VAL B 1 39 ? -9.578 -13.648 -15.781 1 98.88 39 VAL B C 1
ATOM 1607 O O . VAL B 1 39 ? -9.883 -13.43 -16.953 1 98.88 39 VAL B O 1
ATOM 1610 N N . LEU B 1 40 ? -9.617 -12.703 -14.852 1 98.94 40 LEU B N 1
ATOM 1611 C CA . LEU B 1 40 ? -10.039 -11.336 -15.156 1 98.94 40 LEU B CA 1
ATOM 1612 C C . LEU B 1 40 ? -8.844 -10.477 -15.562 1 98.94 40 LEU B C 1
ATOM 1614 O O . LEU B 1 40 ? -8.961 -9.641 -16.469 1 98.94 40 LEU B O 1
ATOM 1618 N N . ARG B 1 41 ? -7.742 -10.625 -14.93 1 98.81 41 ARG B N 1
ATOM 1619 C CA . ARG B 1 41 ? -6.535 -9.828 -15.125 1 98.81 41 ARG B CA 1
ATOM 1620 C C . ARG B 1 41 ? -5.305 -10.562 -14.594 1 98.81 41 ARG B C 1
ATOM 1622 O O . ARG B 1 41 ? -5.402 -11.328 -13.633 1 98.81 41 ARG B O 1
ATOM 1629 N N . THR B 1 42 ? -4.234 -10.492 -15.25 1 98.88 42 THR B N 1
ATOM 1630 C CA . THR B 1 42 ? -2.941 -10.984 -14.781 1 98.88 42 THR B CA 1
ATOM 1631 C C . THR B 1 42 ? -1.921 -9.852 -14.734 1 98.88 42 THR B C 1
ATOM 1633 O O . THR B 1 42 ? -2.082 -8.828 -15.406 1 98.88 42 THR B O 1
ATOM 1636 N N . ASP B 1 43 ? -0.958 -9.969 -13.883 1 98.75 43 ASP B N 1
ATOM 1637 C CA . ASP B 1 43 ? 0.162 -9.031 -13.875 1 98.75 43 ASP B CA 1
ATOM 1638 C C . ASP B 1 43 ? 1.424 -9.688 -13.32 1 98.75 43 ASP B C 1
ATOM 1640 O O . ASP B 1 43 ? 1.351 -10.719 -12.648 1 98.75 43 ASP B O 1
ATOM 1644 N N . ARG B 1 44 ? 2.508 -9.172 -13.672 1 98.56 44 ARG B N 1
ATOM 1645 C CA . ARG B 1 44 ? 3.809 -9.531 -13.117 1 98.56 44 ARG B CA 1
ATOM 1646 C C . ARG B 1 44 ? 4.5 -8.305 -12.516 1 98.56 44 ARG B C 1
ATOM 1648 O O . ARG B 1 44 ? 4.121 -7.168 -12.805 1 98.56 44 ARG B O 1
ATOM 1655 N N . ASN B 1 45 ? 5.465 -8.594 -11.648 1 98.69 45 ASN B N 1
ATOM 1656 C CA . ASN B 1 45 ? 6.246 -7.512 -11.062 1 98.69 45 ASN B CA 1
ATOM 1657 C C . ASN B 1 45 ? 6.898 -6.648 -12.133 1 98.69 45 ASN B C 1
ATOM 1659 O O . ASN B 1 45 ? 7.418 -7.164 -13.125 1 98.69 45 ASN B O 1
ATOM 1663 N N . ARG B 1 46 ? 6.855 -5.297 -11.969 1 98.19 46 ARG B N 1
ATOM 1664 C CA . ARG B 1 46 ? 7.418 -4.371 -12.945 1 98.19 46 ARG B CA 1
ATOM 1665 C C . ARG B 1 46 ? 8.156 -3.227 -12.258 1 98.19 46 ARG B C 1
ATOM 1667 O O . ARG B 1 46 ? 8.242 -2.123 -12.797 1 98.19 46 ARG B O 1
ATOM 1674 N N . THR B 1 47 ? 8.617 -3.43 -11.039 1 98.31 47 THR B N 1
ATOM 1675 C CA . THR B 1 47 ? 9.195 -2.365 -10.227 1 98.31 47 THR B CA 1
ATOM 1676 C C . THR B 1 47 ? 10.469 -1.818 -10.867 1 98.31 47 THR B C 1
ATOM 1678 O O . THR B 1 47 ? 10.82 -0.656 -10.664 1 98.31 47 THR B O 1
ATOM 1681 N N . VAL B 1 48 ? 11.172 -2.643 -11.672 1 97.19 48 VAL B N 1
ATOM 1682 C CA . VAL B 1 48 ? 12.422 -2.24 -12.312 1 97.19 48 VAL B CA 1
ATOM 1683 C C . VAL B 1 48 ? 12.148 -1.807 -13.75 1 97.19 48 VAL B C 1
ATOM 1685 O O . VAL B 1 48 ? 12.625 -0.755 -14.188 1 97.19 48 VAL B O 1
ATOM 1688 N N . THR B 1 49 ? 11.281 -2.539 -14.484 1 96.81 49 THR B N 1
ATOM 1689 C CA . THR B 1 49 ? 11.094 -2.332 -15.914 1 96.81 49 THR B CA 1
ATOM 1690 C C . THR B 1 49 ? 10.047 -1.252 -16.172 1 96.81 49 THR B C 1
ATOM 1692 O O . THR B 1 49 ? 9.969 -0.706 -17.281 1 96.81 49 THR B O 1
ATOM 1695 N N . GLY B 1 50 ? 9.195 -1.022 -15.203 1 96 50 GLY B N 1
ATOM 1696 C CA . GLY B 1 50 ? 8.211 0.045 -15.336 1 96 50 GLY B CA 1
ATOM 1697 C C . GLY B 1 50 ? 6.902 -0.422 -15.938 1 96 50 GLY B C 1
ATOM 1698 O O . GLY B 1 50 ? 6.797 -1.554 -16.422 1 96 50 GLY B O 1
ATOM 1699 N N . ALA B 1 51 ? 5.875 0.415 -15.875 1 90.5 51 ALA B N 1
ATOM 1700 C CA . ALA B 1 51 ? 4.488 0.088 -16.219 1 90.5 51 ALA B CA 1
ATOM 1701 C C . ALA B 1 51 ? 4.371 -0.358 -17.672 1 90.5 51 ALA B C 1
ATOM 1703 O O . ALA B 1 51 ? 3.613 -1.281 -17.984 1 90.5 51 ALA B O 1
ATOM 1704 N N . ASP B 1 52 ? 5.066 0.181 -18.578 1 85.31 52 ASP B N 1
ATOM 1705 C CA . ASP B 1 52 ? 4.949 -0.124 -20 1 85.31 52 ASP B CA 1
ATOM 1706 C C . ASP B 1 52 ? 6.289 -0.581 -20.578 1 85.31 52 ASP B C 1
ATOM 1708 O O . ASP B 1 52 ? 6.555 -0.402 -21.766 1 85.31 52 ASP B O 1
ATOM 1712 N N . GLY B 1 53 ? 7.094 -1.088 -19.656 1 82 53 GLY B N 1
ATOM 1713 C CA . GLY B 1 53 ? 8.398 -1.524 -20.125 1 82 53 GLY B CA 1
ATOM 1714 C C . GLY B 1 53 ? 9.289 -0.378 -20.578 1 82 53 GLY B C 1
ATOM 1715 O O . GLY B 1 53 ? 10.18 -0.567 -21.406 1 82 53 GLY B O 1
ATOM 1716 N N . ASP B 1 54 ? 8.922 0.861 -20.094 1 83.88 54 ASP B N 1
ATOM 1717 C CA . ASP B 1 54 ? 9.625 2.057 -20.547 1 83.88 54 ASP B CA 1
ATOM 1718 C C . ASP B 1 54 ? 10.938 2.24 -19.781 1 83.88 54 ASP B C 1
ATOM 1720 O O . ASP B 1 54 ? 11.695 3.168 -20.047 1 83.88 54 ASP B O 1
ATOM 1724 N N . GLY B 1 55 ? 11.141 1.32 -18.906 1 86.62 55 GLY B N 1
ATOM 1725 C CA . GLY B 1 55 ? 12.375 1.382 -18.125 1 86.62 55 GLY B CA 1
ATOM 1726 C C . GLY B 1 55 ? 12.328 2.428 -17.031 1 86.62 55 GLY B C 1
ATOM 1727 O O . GLY B 1 55 ? 13.367 2.785 -16.469 1 86.62 55 GLY B O 1
ATOM 1728 N N . ARG B 1 56 ? 11.172 3.02 -16.734 1 93.81 56 ARG B N 1
ATOM 1729 C CA . ARG B 1 56 ? 11.008 3.947 -15.625 1 93.81 56 ARG B CA 1
ATOM 1730 C C . ARG B 1 56 ? 10.586 3.209 -14.359 1 93.81 56 ARG B C 1
ATOM 1732 O O . ARG B 1 56 ? 9.406 2.889 -14.18 1 93.81 56 ARG B O 1
ATOM 1739 N N . PRO B 1 57 ? 11.57 2.965 -13.438 1 96.19 57 PRO B N 1
ATOM 1740 C CA . PRO B 1 57 ? 11.281 2.16 -12.25 1 96.19 57 PRO B CA 1
ATOM 1741 C C . PRO B 1 57 ? 10.195 2.781 -11.367 1 96.19 57 PRO B C 1
ATOM 1743 O O . PRO B 1 57 ? 10.125 4.008 -11.25 1 96.19 57 PRO B O 1
ATOM 1746 N N . ASP B 1 58 ? 9.375 2.025 -10.852 1 98.19 58 ASP B N 1
ATOM 1747 C CA . ASP B 1 58 ? 8.305 2.381 -9.922 1 98.19 58 ASP B CA 1
ATOM 1748 C C . ASP B 1 58 ? 8.109 1.296 -8.867 1 98.19 58 ASP B C 1
ATOM 1750 O O . ASP B 1 58 ? 7.57 0.226 -9.164 1 98.19 58 ASP B O 1
ATOM 1754 N N . ALA B 1 59 ? 8.469 1.619 -7.66 1 98.38 59 ALA B N 1
ATOM 1755 C CA . ALA B 1 59 ? 8.523 0.646 -6.57 1 98.38 59 ALA B CA 1
ATOM 1756 C C . ALA B 1 59 ? 7.117 0.188 -6.18 1 98.38 59 ALA B C 1
ATOM 1758 O O . ALA B 1 59 ? 6.961 -0.799 -5.457 1 98.38 59 ALA B O 1
ATOM 1759 N N . THR B 1 60 ? 6.055 0.832 -6.688 1 98.44 60 THR B N 1
ATOM 1760 C CA . THR B 1 60 ? 4.695 0.485 -6.297 1 98.44 60 THR B CA 1
ATOM 1761 C C . THR B 1 60 ? 4.098 -0.528 -7.27 1 98.44 60 THR B C 1
ATOM 1763 O O . THR B 1 60 ? 2.982 -1.015 -7.059 1 98.44 60 THR B O 1
ATOM 1766 N N . LEU B 1 61 ? 4.855 -0.893 -8.297 1 98.5 61 LEU B N 1
ATOM 1767 C CA . LEU B 1 61 ? 4.301 -1.748 -9.336 1 98.5 61 LEU B CA 1
ATOM 1768 C C . LEU B 1 61 ? 4.473 -3.221 -8.984 1 98.5 61 LEU B C 1
ATOM 1770 O O . LEU B 1 61 ? 4.984 -4 -9.789 1 98.5 61 LEU B O 1
ATOM 1774 N N . HIS B 1 62 ? 4.07 -3.576 -7.766 1 98.94 62 HIS B N 1
ATOM 1775 C CA . HIS B 1 62 ? 3.846 -4.98 -7.438 1 98.94 62 HIS B CA 1
ATOM 1776 C C . HIS B 1 62 ? 2.617 -5.523 -8.156 1 98.94 62 HIS B C 1
ATOM 1778 O O . HIS B 1 62 ? 1.599 -4.836 -8.266 1 98.94 62 HIS B O 1
ATOM 1784 N N . PRO B 1 63 ? 2.701 -6.758 -8.609 1 98.88 63 PRO B N 1
ATOM 1785 C CA . PRO B 1 63 ? 1.558 -7.27 -9.375 1 98.88 63 PRO B CA 1
ATOM 1786 C C . PRO B 1 63 ? 0.279 -7.34 -8.539 1 98.88 63 PRO B C 1
ATOM 1788 O O . PRO B 1 63 ? -0.816 -7.125 -9.062 1 98.88 63 PRO B O 1
ATOM 1791 N N . GLU B 1 64 ? 0.388 -7.703 -7.219 1 98.94 64 GLU B N 1
ATOM 1792 C CA . GLU B 1 64 ? -0.771 -7.766 -6.336 1 98.94 64 GLU B CA 1
ATOM 1793 C C . GLU B 1 64 ? -1.438 -6.398 -6.199 1 98.94 64 GLU B C 1
ATOM 1795 O O . GLU B 1 64 ? -2.666 -6.301 -6.191 1 98.94 64 GLU B O 1
ATOM 1800 N N . PHE B 1 65 ? -0.609 -5.32 -6.082 1 98.94 65 PHE B N 1
ATOM 1801 C CA . PHE B 1 65 ? -1.14 -3.965 -5.961 1 98.94 65 PHE B CA 1
ATOM 1802 C C . PHE B 1 65 ? -1.859 -3.551 -7.238 1 98.94 65 PHE B C 1
ATOM 1804 O O . PHE B 1 65 ? -2.971 -3.018 -7.188 1 98.94 65 PHE B O 1
ATOM 1811 N N . THR B 1 66 ? -1.224 -3.812 -8.398 1 98.62 66 THR B N 1
ATOM 1812 C CA . THR B 1 66 ? -1.811 -3.402 -9.672 1 98.62 66 THR B CA 1
ATOM 1813 C C . THR B 1 66 ? -3.131 -4.125 -9.914 1 98.62 66 THR B C 1
ATOM 1815 O O . THR B 1 66 ? -4.074 -3.541 -10.453 1 98.62 66 THR B O 1
ATOM 1818 N N . LEU B 1 67 ? -3.246 -5.375 -9.531 1 98.88 67 LEU B N 1
ATOM 1819 C CA . LEU B 1 67 ? -4.496 -6.105 -9.68 1 98.88 67 LEU B CA 1
ATOM 1820 C C . LEU B 1 67 ? -5.574 -5.539 -8.766 1 98.88 67 LEU B C 1
ATOM 1822 O O . LEU B 1 67 ? -6.742 -5.453 -9.148 1 98.88 67 LEU B O 1
ATOM 1826 N N . ALA B 1 68 ? -5.215 -5.188 -7.477 1 98.94 68 ALA B N 1
ATOM 1827 C CA . ALA B 1 68 ? -6.18 -4.602 -6.551 1 98.94 68 ALA B CA 1
ATOM 1828 C C . ALA B 1 68 ? -6.75 -3.299 -7.105 1 98.94 68 ALA B C 1
ATOM 1830 O O . ALA B 1 68 ? -7.965 -3.094 -7.098 1 98.94 68 ALA B O 1
ATOM 1831 N N . ARG B 1 69 ? -5.852 -2.467 -7.613 1 98.5 69 ARG B N 1
ATOM 1832 C CA . ARG B 1 69 ? -6.305 -1.194 -8.164 1 98.5 69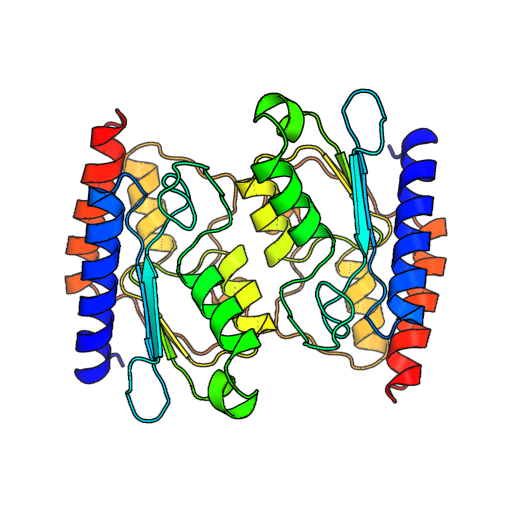 ARG B CA 1
ATOM 1833 C C . ARG B 1 69 ? -7.168 -1.41 -9.406 1 98.5 69 ARG B C 1
ATOM 1835 O O . ARG B 1 69 ? -8.195 -0.755 -9.57 1 98.5 69 ARG B O 1
ATOM 1842 N N . TRP B 1 70 ? -6.734 -2.316 -10.328 1 98.62 70 TRP B N 1
ATOM 1843 C CA . TRP B 1 70 ? -7.539 -2.627 -11.508 1 98.62 70 TRP B CA 1
ATOM 1844 C C . TRP B 1 70 ? -8.945 -3.07 -11.102 1 98.62 70 TRP B C 1
ATOM 1846 O O . TRP B 1 70 ? -9.938 -2.619 -11.68 1 98.62 70 TRP B O 1
ATOM 1856 N N . ALA B 1 71 ? -9.008 -3.98 -10.117 1 98.81 71 ALA B N 1
ATOM 1857 C CA . ALA B 1 71 ? -10.297 -4.496 -9.648 1 98.81 71 ALA B CA 1
ATOM 1858 C C . ALA B 1 71 ? -11.172 -3.369 -9.109 1 98.81 71 ALA B C 1
ATOM 1860 O O . ALA B 1 71 ? -12.375 -3.328 -9.383 1 98.81 71 ALA B O 1
ATOM 1861 N N . GLN B 1 72 ? -10.562 -2.471 -8.328 1 98.44 72 GLN B N 1
ATOM 1862 C CA . GLN B 1 72 ? -11.266 -1.307 -7.793 1 98.44 72 GLN B CA 1
ATOM 1863 C C . GLN B 1 72 ? -11.953 -0.518 -8.906 1 98.44 72 GLN B C 1
ATOM 1865 O O . GLN B 1 72 ? -13.086 -0.065 -8.75 1 98.44 72 GLN B O 1
ATOM 1870 N N . LEU B 1 73 ? -11.297 -0.38 -10.023 1 97.56 73 LEU B N 1
ATOM 1871 C CA . LEU B 1 73 ? -11.742 0.527 -11.07 1 97.56 73 LEU B CA 1
ATOM 1872 C C . LEU B 1 73 ? -12.648 -0.195 -12.062 1 97.56 73 LEU B C 1
ATOM 1874 O O . LEU B 1 73 ? -13.352 0.445 -12.844 1 97.56 73 LEU B O 1
ATOM 1878 N N . ASN B 1 74 ? -12.711 -1.564 -12.047 1 98.38 74 ASN B N 1
ATOM 1879 C CA . ASN B 1 74 ? -13.344 -2.258 -13.164 1 98.38 74 ASN B CA 1
ATOM 1880 C C . ASN B 1 74 ? -14.43 -3.211 -12.688 1 98.38 74 ASN B C 1
ATOM 1882 O O . ASN B 1 74 ? -15.227 -3.711 -13.484 1 98.38 74 ASN B O 1
ATOM 1886 N N . LEU B 1 75 ? -14.453 -3.484 -11.398 1 98.5 75 LEU B N 1
ATOM 1887 C CA . LEU B 1 75 ? -15.414 -4.441 -10.859 1 98.5 75 LEU B CA 1
ATOM 1888 C C . LEU B 1 75 ? -16.344 -3.775 -9.852 1 98.5 75 LEU B C 1
ATOM 1890 O O . LEU B 1 75 ? -15.953 -2.814 -9.188 1 98.5 75 LEU B O 1
ATOM 1894 N N . SER B 1 76 ? -17.562 -4.305 -9.719 1 98.38 76 SER B N 1
ATOM 1895 C CA . SER B 1 76 ? -18.438 -3.9 -8.625 1 98.38 76 SER B CA 1
ATOM 1896 C C . SER B 1 76 ? -17.906 -4.391 -7.281 1 98.38 76 SER B C 1
ATOM 1898 O O . SER B 1 76 ? -17.062 -5.289 -7.227 1 98.38 76 SER B O 1
ATOM 1900 N N . ALA B 1 77 ? -18.391 -3.76 -6.203 1 98.12 77 ALA B N 1
ATOM 1901 C CA . ALA B 1 77 ? -18 -4.195 -4.859 1 98.12 77 ALA B CA 1
ATOM 1902 C C . ALA B 1 77 ? -18.297 -5.68 -4.66 1 98.12 77 ALA B C 1
ATOM 1904 O O . ALA B 1 77 ? -17.516 -6.402 -4.055 1 98.12 77 ALA B O 1
ATOM 1905 N N . LYS B 1 78 ? -19.438 -6.117 -5.176 1 98.56 78 LYS B N 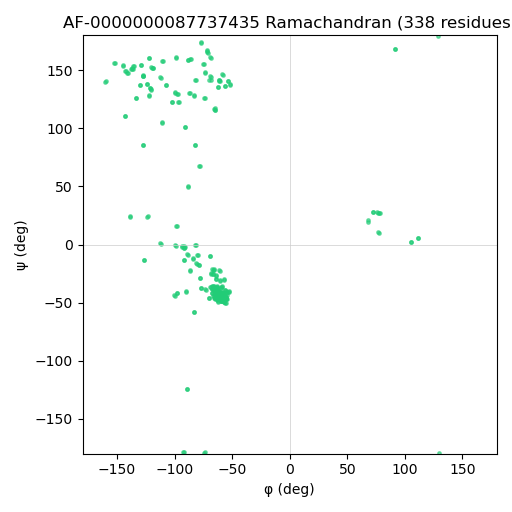1
ATOM 1906 C CA . LYS B 1 78 ? -19.828 -7.516 -5.059 1 98.56 78 LYS B CA 1
ATOM 1907 C C . LYS B 1 78 ? -18.859 -8.422 -5.812 1 98.56 78 LYS B C 1
ATOM 1909 O O . LYS B 1 78 ? -18.484 -9.484 -5.312 1 98.56 78 LYS B O 1
ATOM 1914 N N . GLU B 1 79 ? -18.484 -8.039 -7.008 1 98.81 79 GLU B N 1
ATOM 1915 C CA . GLU B 1 79 ? -17.562 -8.828 -7.809 1 98.81 79 GLU B CA 1
ATOM 1916 C C . GLU B 1 79 ? -16.188 -8.898 -7.148 1 98.81 79 GLU B C 1
ATOM 1918 O O . GLU B 1 79 ? -15.539 -9.945 -7.152 1 98.81 79 GLU B O 1
ATOM 1923 N N . ARG B 1 80 ? -15.703 -7.777 -6.605 1 98.88 80 ARG B N 1
ATOM 1924 C CA . ARG B 1 80 ? -14.414 -7.762 -5.922 1 98.88 80 ARG B CA 1
ATOM 1925 C C . ARG B 1 80 ? -14.406 -8.727 -4.742 1 98.88 80 ARG B C 1
ATOM 1927 O O . ARG B 1 80 ? -13.492 -9.547 -4.609 1 98.88 80 ARG B O 1
ATOM 1934 N N . LYS B 1 81 ? -15.406 -8.648 -3.953 1 98.81 81 LYS B N 1
ATOM 1935 C CA . LYS B 1 81 ? -15.508 -9.492 -2.766 1 98.81 81 LYS B CA 1
ATOM 1936 C C . LYS B 1 81 ? -15.531 -10.969 -3.143 1 98.81 81 LYS B C 1
ATOM 1938 O O . LYS B 1 81 ? -15.016 -11.812 -2.404 1 98.81 81 LYS B O 1
ATOM 1943 N N . ALA B 1 82 ? -16.062 -11.305 -4.301 1 98.81 82 ALA B N 1
ATOM 1944 C CA . ALA B 1 82 ? -16.234 -12.695 -4.727 1 98.81 82 ALA B CA 1
ATOM 1945 C C . ALA B 1 82 ? -15.031 -13.172 -5.527 1 98.81 82 ALA B C 1
ATOM 1947 O O . ALA B 1 82 ? -14.953 -14.352 -5.891 1 98.81 82 ALA B O 1
ATOM 1948 N N . SER B 1 83 ? -14.055 -12.336 -5.785 1 98.81 83 SER B N 1
ATOM 1949 C CA . SER B 1 83 ? -12.891 -12.68 -6.594 1 98.81 83 SER B CA 1
ATOM 1950 C C . SER B 1 83 ? -11.789 -13.289 -5.738 1 98.81 83 SER B C 1
ATOM 1952 O O . SER B 1 83 ? -11.805 -13.156 -4.512 1 98.81 83 SER B O 1
ATOM 1954 N N . THR B 1 84 ? -10.898 -14.016 -6.352 1 98.94 84 THR B N 1
ATOM 1955 C CA . THR B 1 84 ? -9.719 -14.594 -5.715 1 98.94 84 THR B CA 1
ATOM 1956 C C . THR B 1 84 ? -8.438 -14.109 -6.402 1 98.94 84 THR B C 1
ATOM 1958 O O . THR B 1 84 ? -8.375 -14.047 -7.629 1 98.94 84 THR B O 1
ATOM 1961 N N . VAL B 1 85 ? -7.504 -13.734 -5.629 1 98.94 85 VAL B N 1
ATOM 1962 C CA . VAL B 1 85 ? -6.184 -13.422 -6.168 1 98.94 85 VAL B CA 1
ATOM 1963 C C . VAL B 1 85 ? -5.234 -14.594 -5.902 1 98.94 85 VAL B C 1
ATOM 1965 O O . VAL B 1 85 ? -5.074 -15.023 -4.758 1 98.94 85 VAL B O 1
ATOM 1968 N N . TYR B 1 86 ? -4.656 -15.133 -6.914 1 98.94 86 TYR B N 1
ATOM 1969 C CA . TYR B 1 86 ? -3.58 -16.125 -6.848 1 98.94 86 TYR B CA 1
ATOM 1970 C C . TYR B 1 86 ? -2.225 -15.461 -7.07 1 98.94 86 TYR B C 1
ATOM 1972 O O . TYR B 1 86 ? -2.043 -14.711 -8.031 1 98.94 86 TYR B O 1
ATOM 1980 N N . THR B 1 87 ? -1.279 -15.727 -6.227 1 98.94 87 THR B N 1
ATOM 1981 C CA . THR B 1 87 ? -0.006 -15.023 -6.312 1 98.94 87 THR B CA 1
ATOM 1982 C C . THR B 1 87 ? 1.155 -15.961 -6.008 1 98.94 87 THR B C 1
ATOM 1984 O O . THR B 1 87 ? 1.007 -16.906 -5.234 1 98.94 87 THR B O 1
ATOM 1987 N N . SER B 1 88 ? 2.305 -15.711 -6.656 1 98.94 88 SER B N 1
ATOM 1988 C CA . SER B 1 88 ? 3.48 -16.562 -6.492 1 98.94 88 SER B CA 1
ATOM 1989 C C . SER B 1 88 ? 4.07 -16.422 -5.094 1 98.94 88 SER B C 1
ATOM 1991 O O . SER B 1 88 ? 4.676 -17.359 -4.57 1 98.94 88 SER B O 1
ATOM 1993 N N . GLY B 1 89 ? 4.043 -15.258 -4.551 1 98.81 89 GLY B N 1
ATOM 1994 C CA . GLY B 1 89 ? 4.48 -14.977 -3.193 1 98.81 89 GLY B CA 1
ATOM 1995 C C . GLY B 1 89 ? 3.445 -14.234 -2.371 1 98.81 89 GLY B C 1
ATOM 1996 O O . GLY B 1 89 ? 2.734 -13.375 -2.891 1 98.81 89 GLY B O 1
ATOM 1997 N N . GLU B 1 90 ? 3.4 -14.562 -1.092 1 98.88 90 GLU B N 1
ATOM 1998 C CA . GLU B 1 90 ? 2.5 -13.883 -0.167 1 98.88 90 GLU B CA 1
ATOM 1999 C C . GLU B 1 90 ? 2.656 -12.367 -0.258 1 98.88 90 GLU B C 1
ATOM 2001 O O . GLU B 1 90 ? 3.771 -11.859 -0.376 1 98.88 90 GLU B O 1
ATOM 2006 N N . HIS B 1 91 ? 1.494 -11.602 -0.245 1 98.81 91 HIS B N 1
ATOM 2007 C CA . HIS B 1 91 ? 1.449 -10.141 -0.358 1 98.81 91 HIS B CA 1
ATOM 2008 C C . HIS B 1 91 ? 2.344 -9.484 0.685 1 98.81 91 HIS B C 1
ATOM 2010 O O . HIS B 1 91 ? 2.404 -9.93 1.831 1 98.81 91 HIS B O 1
ATOM 2016 N N . CYS B 1 92 ? 3.057 -8.414 0.342 1 98.81 92 CYS B N 1
ATOM 2017 C CA . CYS B 1 92 ? 3.674 -7.551 1.343 1 98.81 92 CYS B CA 1
ATOM 2018 C C . CYS B 1 92 ? 2.627 -6.691 2.043 1 98.81 92 CYS B C 1
ATOM 2020 O O . CYS B 1 92 ? 1.438 -6.773 1.727 1 98.81 92 CYS B O 1
ATOM 2022 N N . ALA B 1 93 ? 3.043 -5.836 2.953 1 98.88 93 ALA B N 1
ATOM 2023 C CA . ALA B 1 93 ? 2.127 -4.98 3.701 1 98.88 93 ALA B CA 1
ATOM 2024 C C . ALA B 1 93 ? 1.382 -4.027 2.768 1 98.88 93 ALA B C 1
ATOM 2026 O O . ALA B 1 93 ? 0.18 -3.807 2.93 1 98.88 93 ALA B O 1
ATOM 2027 N N . MET B 1 94 ? 2.064 -3.424 1.801 1 98.94 94 MET B N 1
ATOM 2028 C CA . MET B 1 94 ? 1.443 -2.512 0.845 1 98.94 94 MET B CA 1
ATOM 2029 C C . MET B 1 94 ? 0.297 -3.193 0.107 1 98.94 94 MET B C 1
ATOM 2031 O O . MET B 1 94 ? -0.819 -2.674 0.066 1 98.94 94 MET B O 1
ATOM 2035 N N . CYS B 1 95 ? 0.568 -4.34 -0.388 1 99 95 CYS B N 1
ATOM 2036 C CA . CYS B 1 95 ? -0.385 -5.031 -1.252 1 99 95 CYS B CA 1
ATOM 2037 C C . CYS B 1 95 ? -1.502 -5.664 -0.433 1 99 95 CYS B C 1
ATOM 2039 O O . CYS B 1 95 ? -2.643 -5.746 -0.891 1 99 95 CYS B O 1
ATOM 2041 N N . SER B 1 96 ? -1.146 -6.195 0.767 1 98.94 96 SER B N 1
ATOM 2042 C CA . SER B 1 96 ? -2.178 -6.734 1.647 1 98.94 96 SER B CA 1
ATOM 2043 C C . SER B 1 96 ? -3.199 -5.664 2.021 1 98.94 96 SER B C 1
ATOM 2045 O O . SER B 1 96 ? -4.406 -5.914 1.992 1 98.94 96 SER B O 1
ATOM 2047 N N . ALA B 1 97 ? -2.689 -4.488 2.383 1 98.94 97 ALA B N 1
ATOM 2048 C CA . ALA B 1 97 ? -3.578 -3.391 2.752 1 98.94 97 ALA B CA 1
ATOM 2049 C C . ALA B 1 97 ? -4.414 -2.938 1.56 1 98.94 97 ALA B C 1
ATOM 2051 O O . ALA B 1 97 ? -5.625 -2.727 1.685 1 98.94 97 ALA B O 1
ATOM 2052 N N . ALA B 1 98 ? -3.756 -2.758 0.365 1 98.94 98 ALA B N 1
ATOM 2053 C CA . ALA B 1 98 ? -4.488 -2.371 -0.839 1 98.94 98 ALA B CA 1
ATOM 2054 C C . ALA B 1 98 ? -5.598 -3.369 -1.148 1 98.94 98 ALA B C 1
ATOM 2056 O O . ALA B 1 98 ? -6.723 -2.975 -1.472 1 98.94 98 ALA B O 1
ATOM 2057 N N . HIS B 1 99 ? -5.293 -4.691 -1.042 1 98.94 99 HIS B N 1
ATOM 2058 C CA . HIS B 1 99 ? -6.25 -5.766 -1.269 1 98.94 99 HIS B CA 1
ATOM 2059 C C . HIS B 1 99 ? -7.48 -5.605 -0.379 1 98.94 99 HIS B C 1
ATOM 2061 O O . HIS B 1 99 ? -8.609 -5.68 -0.859 1 98.94 99 HIS B O 1
ATOM 2067 N N . ALA B 1 100 ? -7.223 -5.344 0.857 1 98.94 100 ALA B N 1
ATOM 2068 C CA . ALA B 1 100 ? -8.297 -5.203 1.835 1 98.94 100 ALA B CA 1
ATOM 2069 C C . ALA B 1 100 ? -9.094 -3.922 1.591 1 98.94 100 ALA B C 1
ATOM 2071 O O . ALA B 1 100 ? -10.328 -3.939 1.601 1 98.94 100 ALA B O 1
ATOM 2072 N N . TRP B 1 101 ? -8.406 -2.766 1.366 1 98.88 101 TRP B N 1
ATOM 2073 C CA . TRP B 1 101 ? -9.078 -1.493 1.12 1 98.88 101 TRP B CA 1
ATOM 2074 C C . TRP B 1 101 ? -9.984 -1.583 -0.105 1 98.88 101 TRP B C 1
ATOM 2076 O O . TRP B 1 101 ? -11.07 -1.008 -0.123 1 98.88 101 TRP B O 1
ATOM 2086 N N . CYS B 1 102 ? -9.562 -2.328 -1.123 1 98.81 102 CYS B N 1
ATOM 2087 C CA . CYS B 1 102 ? -10.312 -2.438 -2.373 1 98.81 102 CYS B CA 1
ATOM 2088 C C . CYS B 1 102 ? -11.461 -3.424 -2.234 1 98.81 102 CYS B C 1
ATOM 2090 O O . CYS B 1 102 ? -12.281 -3.564 -3.148 1 98.81 102 CYS B O 1
ATOM 2092 N N . GLY B 1 103 ? -11.508 -4.145 -1.117 1 98.75 103 GLY B N 1
ATOM 2093 C CA . GLY B 1 103 ? -12.609 -5.055 -0.857 1 98.75 103 GLY B CA 1
ATOM 2094 C C . GLY B 1 103 ? -12.508 -6.359 -1.623 1 98.75 103 GLY B C 1
ATOM 2095 O O . GLY B 1 103 ? -13.516 -6.945 -2.01 1 98.75 103 GLY B O 1
ATOM 2096 N N . LEU B 1 104 ? -11.258 -6.789 -1.963 1 98.88 104 LEU B N 1
ATOM 2097 C CA . LEU B 1 104 ? -11.055 -8.055 -2.656 1 98.88 104 LEU B CA 1
ATOM 2098 C C . LEU B 1 104 ? -11.234 -9.234 -1.702 1 98.88 104 LEU B C 1
ATOM 2100 O O . LEU B 1 104 ? -11.047 -9.094 -0.491 1 98.88 104 LEU B O 1
ATOM 2104 N N . GLY B 1 105 ? -11.562 -10.359 -2.258 1 98.69 105 GLY B N 1
ATOM 2105 C CA . GLY B 1 105 ? -11.883 -11.531 -1.457 1 98.69 105 GLY B CA 1
ATOM 2106 C C . GLY B 1 105 ? -10.672 -12.383 -1.133 1 98.69 105 GLY B C 1
ATOM 2107 O O . GLY B 1 105 ? -9.672 -11.875 -0.621 1 98.69 105 GLY B O 1
ATOM 2108 N N . ARG B 1 106 ? -10.719 -13.602 -1.461 1 98.75 106 ARG B N 1
ATOM 2109 C CA . ARG B 1 106 ? -9.805 -14.672 -1.087 1 98.75 106 ARG B CA 1
ATOM 2110 C C . ARG B 1 106 ? -8.445 -14.484 -1.746 1 98.75 106 ARG B C 1
ATOM 2112 O O . ARG B 1 106 ? -8.359 -14.023 -2.889 1 98.75 106 ARG B O 1
ATOM 2119 N N . ILE B 1 107 ? -7.355 -14.859 -1.019 1 98.94 107 ILE B N 1
ATOM 2120 C CA . ILE B 1 107 ? -6 -14.898 -1.556 1 98.94 107 ILE B CA 1
ATOM 2121 C C . ILE B 1 107 ? -5.441 -16.312 -1.44 1 98.94 107 ILE B C 1
ATOM 2123 O O . ILE B 1 107 ? -5.582 -16.969 -0.399 1 98.94 107 ILE B O 1
ATOM 2127 N N . VAL B 1 108 ? -4.844 -16.828 -2.455 1 98.94 108 VAL B N 1
ATOM 2128 C CA . VAL B 1 108 ? -4.09 -18.078 -2.441 1 98.94 108 VAL B CA 1
ATOM 2129 C C . VAL B 1 108 ? -2.658 -17.812 -2.91 1 98.94 108 VAL B C 1
ATOM 2131 O O . VAL B 1 108 ? -2.441 -17.203 -3.955 1 98.94 108 VAL B O 1
ATOM 2134 N N . TYR B 1 109 ? -1.674 -18.25 -2.148 1 98.94 109 TYR B N 1
ATOM 2135 C CA . TYR B 1 109 ? -0.298 -17.922 -2.504 1 98.94 109 TYR B CA 1
ATOM 2136 C C . TYR B 1 109 ? 0.574 -19.172 -2.52 1 98.94 109 TYR B C 1
ATOM 2138 O O . TYR B 1 109 ? 0.289 -20.141 -1.817 1 98.94 109 TYR B O 1
ATOM 2146 N N . VAL B 1 110 ? 1.64 -19.125 -3.293 1 98.94 110 VAL B N 1
ATOM 2147 C CA . VAL B 1 110 ? 2.547 -20.25 -3.471 1 98.94 110 VAL B CA 1
ATOM 2148 C C . VAL B 1 110 ? 3.557 -20.281 -2.326 1 98.94 110 VAL B C 1
ATOM 2150 O O . VAL B 1 110 ? 3.691 -21.297 -1.641 1 98.94 110 VAL B O 1
ATOM 2153 N N . SER B 1 111 ? 4.332 -19.234 -2.123 1 98.88 111 SER B N 1
ATOM 2154 C CA . SER B 1 111 ? 5.336 -19.141 -1.067 1 98.88 111 SER B CA 1
ATOM 2155 C C . SER B 1 111 ? 4.953 -18.109 -0.018 1 98.88 111 SER B C 1
ATOM 2157 O O . SER B 1 111 ? 4.41 -17.047 -0.352 1 98.88 111 SER B O 1
ATOM 2159 N N . SER B 1 112 ? 5.246 -18.375 1.264 1 98.75 112 SER B N 1
ATOM 2160 C CA . SER B 1 112 ? 4.887 -17.484 2.365 1 98.75 112 SER B CA 1
ATOM 2161 C C . SER B 1 112 ? 5.941 -16.406 2.572 1 98.75 112 SER B C 1
ATOM 2163 O O . SER B 1 112 ? 7.078 -16.547 2.109 1 98.75 112 SER B O 1
ATOM 2165 N N . THR B 1 113 ? 5.52 -15.336 3.234 1 98.75 113 THR B N 1
ATOM 2166 C CA . THR B 1 113 ? 6.449 -14.289 3.662 1 98.75 113 THR B CA 1
ATOM 2167 C C . THR B 1 113 ? 7.559 -14.875 4.527 1 98.75 113 THR B C 1
ATOM 2169 O O . THR B 1 113 ? 8.719 -14.492 4.402 1 98.75 113 THR B O 1
ATOM 2172 N N . GLU B 1 114 ? 7.238 -15.812 5.391 1 98.31 114 GLU B N 1
ATOM 2173 C CA . GLU B 1 114 ? 8.227 -16.484 6.23 1 98.31 114 GLU B CA 1
ATOM 2174 C C . GLU B 1 114 ? 9.273 -17.203 5.387 1 98.31 114 GLU B C 1
ATOM 2176 O O . GLU B 1 114 ? 10.469 -17.109 5.664 1 98.31 114 GLU B O 1
ATOM 2181 N N . GLN B 1 115 ? 8.836 -17.953 4.395 1 98.62 115 GLN B N 1
ATOM 2182 C CA . GLN B 1 115 ? 9.758 -18.641 3.492 1 98.62 115 GLN B CA 1
ATOM 2183 C C . GLN B 1 115 ? 10.672 -17.641 2.781 1 98.62 115 GLN B C 1
ATOM 2185 O O . GLN B 1 115 ? 11.891 -17.828 2.744 1 98.62 115 GLN B O 1
ATOM 2190 N N . LEU B 1 116 ? 10.078 -16.594 2.225 1 98.69 116 LEU B N 1
ATOM 2191 C CA . LEU B 1 116 ? 10.859 -15.594 1.509 1 98.69 116 LEU B CA 1
ATOM 2192 C C . LEU B 1 116 ? 11.914 -14.984 2.418 1 98.69 116 LEU B C 1
ATOM 2194 O O . LEU B 1 116 ? 13.055 -14.766 1.993 1 98.69 116 LEU B O 1
ATOM 2198 N N . GLU B 1 117 ? 11.531 -14.656 3.672 1 98.44 117 GLU B N 1
ATOM 2199 C CA . GLU B 1 117 ? 12.469 -14.062 4.621 1 98.44 117 GLU B CA 1
ATOM 2200 C C . GLU B 1 117 ? 13.633 -15.008 4.918 1 98.44 117 GLU B C 1
ATOM 2202 O O . GLU B 1 117 ? 14.781 -14.578 5.043 1 98.44 117 GLU B O 1
ATOM 2207 N N . ALA B 1 118 ? 13.344 -16.234 5.055 1 98.19 118 ALA B N 1
ATOM 2208 C CA . ALA B 1 118 ? 14.391 -17.234 5.266 1 98.19 118 ALA B CA 1
ATOM 2209 C C . ALA B 1 118 ? 15.352 -17.281 4.078 1 98.19 118 ALA B C 1
ATOM 2211 O O . ALA B 1 118 ? 16.562 -17.344 4.258 1 98.19 118 ALA B O 1
ATOM 2212 N N . TRP B 1 119 ? 14.789 -17.312 2.857 1 98.31 119 TRP B N 1
ATOM 2213 C CA . TRP B 1 119 ? 15.602 -17.312 1.649 1 98.31 119 TRP B CA 1
ATOM 2214 C C . TRP B 1 119 ? 16.484 -16.062 1.579 1 98.31 119 TRP B C 1
ATOM 2216 O O . TRP B 1 119 ? 17.672 -16.141 1.258 1 98.31 119 TRP B O 1
ATOM 2226 N N . LYS B 1 120 ? 15.898 -14.875 1.847 1 98.38 120 LYS B N 1
ATOM 2227 C CA . LYS B 1 120 ? 16.625 -13.617 1.848 1 98.38 120 LYS B CA 1
ATOM 2228 C C . LYS B 1 120 ? 17.797 -13.664 2.828 1 98.38 120 LYS B C 1
ATOM 2230 O O . LYS B 1 120 ? 18.891 -13.18 2.523 1 98.38 120 LYS B O 1
ATOM 2235 N N . LYS B 1 121 ? 17.516 -14.148 3.98 1 97.75 121 LYS B N 1
ATOM 2236 C CA . LYS B 1 121 ? 18.562 -14.266 5 1 97.75 121 LYS B CA 1
ATOM 2237 C C . LYS B 1 121 ? 19.734 -15.094 4.496 1 97.75 121 LYS B C 1
ATOM 2239 O O . LYS B 1 121 ? 20.891 -14.758 4.746 1 97.75 121 LYS B O 1
ATOM 2244 N N . GLU B 1 122 ? 19.391 -16.203 3.787 1 97.75 122 GLU B N 1
ATOM 2245 C CA . GLU B 1 122 ? 20.422 -17.062 3.225 1 97.75 122 GLU B CA 1
ATOM 2246 C C . GLU B 1 122 ? 21.359 -16.281 2.297 1 97.75 122 GLU B C 1
ATOM 2248 O O . GLU B 1 122 ? 22.547 -16.594 2.203 1 97.75 122 GLU B O 1
ATOM 2253 N N . PHE B 1 123 ? 20.875 -15.273 1.652 1 97.94 123 PHE B N 1
ATOM 2254 C CA . PHE B 1 123 ? 21.641 -14.586 0.629 1 97.94 123 PHE B CA 1
ATOM 2255 C C . PHE B 1 123 ? 22 -13.18 1.084 1 97.94 123 PHE B C 1
ATOM 2257 O O . PHE B 1 123 ? 22.609 -12.406 0.329 1 97.94 123 PHE B O 1
ATOM 2264 N N . GLY B 1 124 ? 21.594 -12.812 2.283 1 97.31 124 GLY B N 1
ATOM 2265 C CA . GLY B 1 124 ? 21.906 -11.5 2.826 1 97.31 124 GLY B CA 1
ATOM 2266 C C . GLY B 1 124 ? 21.125 -10.383 2.162 1 97.31 124 GLY B C 1
ATOM 2267 O O . GLY B 1 124 ? 21.641 -9.266 2.02 1 97.31 124 GLY B O 1
ATOM 2268 N N . VAL B 1 125 ? 19.953 -10.719 1.677 1 97.69 125 VAL B N 1
ATOM 2269 C CA . VAL B 1 125 ? 19.109 -9.727 1.028 1 97.69 125 VAL B CA 1
ATOM 2270 C C . VAL B 1 125 ? 18.25 -9.023 2.074 1 97.69 125 VAL B C 1
ATOM 2272 O O . VAL B 1 125 ? 17.609 -9.672 2.912 1 97.69 125 VAL B O 1
ATOM 2275 N N . GLU B 1 126 ? 18.203 -7.668 2.086 1 96.56 126 GLU B N 1
ATOM 2276 C CA . GLU B 1 126 ? 17.422 -6.867 3.025 1 96.56 126 GLU B CA 1
ATOM 2277 C C . GLU B 1 126 ? 16.25 -6.176 2.324 1 96.56 126 GLU B C 1
ATOM 2279 O O . GLU B 1 126 ? 16.25 -6.051 1.099 1 96.56 126 GLU B O 1
ATOM 2284 N N . ALA B 1 127 ? 15.297 -5.824 3.027 1 97.19 127 ALA B N 1
ATOM 2285 C CA . ALA B 1 127 ? 14.148 -5.051 2.572 1 97.19 127 ALA B CA 1
ATOM 2286 C C . ALA B 1 127 ? 13.789 -3.965 3.582 1 97.19 127 ALA B C 1
ATOM 2288 O O . ALA B 1 127 ? 13.984 -4.137 4.789 1 97.19 127 ALA B O 1
ATOM 2289 N N . PRO B 1 128 ? 13.227 -2.877 3.16 1 98.5 128 PRO B N 1
ATOM 2290 C CA . PRO B 1 128 ? 12.906 -1.771 4.066 1 98.5 128 PRO B CA 1
ATOM 2291 C C . PRO B 1 128 ? 11.57 -1.951 4.777 1 98.5 128 PRO B C 1
ATOM 2293 O O . PRO B 1 128 ? 11.242 -1.192 5.691 1 98.5 128 PRO B O 1
ATOM 2296 N N . VAL B 1 129 ? 10.781 -2.877 4.355 1 98.81 129 VAL B N 1
ATOM 2297 C CA . VAL B 1 129 ? 9.453 -3.123 4.91 1 98.81 129 VAL B CA 1
ATOM 2298 C C . VAL B 1 129 ? 9.469 -4.406 5.738 1 98.81 129 VAL B C 1
ATOM 2300 O O . VAL B 1 129 ? 10.055 -5.41 5.328 1 98.81 129 VAL B O 1
ATOM 2303 N N . ALA B 1 130 ? 8.828 -4.391 6.914 1 98.81 130 ALA B N 1
ATOM 2304 C CA . ALA B 1 130 ? 8.75 -5.551 7.797 1 98.81 130 ALA B CA 1
ATOM 2305 C C . ALA B 1 130 ? 8.031 -6.711 7.117 1 98.81 130 ALA B C 1
ATOM 2307 O O . ALA B 1 130 ? 7.09 -6.504 6.355 1 98.81 130 ALA B O 1
ATOM 2308 N N . PRO B 1 131 ? 8.469 -7.934 7.328 1 98.56 131 PRO B N 1
ATOM 2309 C CA . PRO B 1 131 ? 7.875 -9.117 6.703 1 98.56 131 PRO B CA 1
ATOM 2310 C C . PRO B 1 131 ? 6.578 -9.555 7.387 1 98.56 131 PRO B C 1
ATOM 2312 O O . PRO B 1 131 ? 6.508 -10.664 7.93 1 98.56 131 PRO B O 1
ATOM 2315 N N . LEU B 1 132 ? 5.578 -8.781 7.285 1 98.88 132 LEU B N 1
ATOM 2316 C CA . LEU B 1 132 ? 4.285 -9.062 7.895 1 98.88 132 LEU B CA 1
ATOM 2317 C C . LEU B 1 132 ? 3.471 -10.023 7.027 1 98.88 132 LEU B C 1
ATOM 2319 O O . LEU B 1 132 ? 3.484 -9.914 5.797 1 98.88 132 LEU B O 1
ATOM 2323 N N . SER B 1 133 ? 2.74 -10.969 7.684 1 98.75 133 SER B N 1
ATOM 2324 C CA . SER B 1 133 ? 1.808 -11.812 6.938 1 98.75 133 SER B CA 1
ATOM 2325 C C . SER B 1 133 ? 0.59 -11.016 6.48 1 98.75 133 SER B C 1
ATOM 2327 O O . SER B 1 133 ? 0.324 -9.93 7 1 98.75 133 SER B O 1
ATOM 2329 N N . ILE B 1 134 ? -0.137 -11.594 5.559 1 98.88 134 ILE B N 1
ATOM 2330 C CA . ILE B 1 134 ? -1.348 -10.953 5.051 1 98.88 134 ILE B CA 1
ATOM 2331 C C . ILE B 1 134 ? -2.289 -10.641 6.207 1 98.88 134 ILE B C 1
ATOM 2333 O O . ILE B 1 134 ? -2.791 -9.516 6.316 1 98.88 134 ILE B O 1
ATOM 2337 N N . ASN B 1 135 ? -2.502 -11.602 7.145 1 98.81 135 ASN B N 1
ATOM 2338 C CA . ASN B 1 135 ? -3.533 -11.445 8.164 1 98.81 135 ASN B CA 1
ATOM 2339 C C . ASN B 1 135 ? -3.066 -10.531 9.297 1 98.81 135 ASN B C 1
ATOM 2341 O O . ASN B 1 135 ? -3.881 -10.055 10.086 1 98.81 135 ASN B O 1
ATOM 2345 N N . GLN B 1 136 ? -1.776 -10.305 9.422 1 98.88 136 GLN B N 1
ATOM 2346 C CA . GLN B 1 136 ? -1.289 -9.281 10.336 1 98.88 136 GLN B CA 1
ATOM 2347 C C . GLN B 1 136 ? -1.655 -7.883 9.844 1 98.88 136 GLN B C 1
ATOM 2349 O O . GLN B 1 136 ? -1.788 -6.953 10.641 1 98.88 136 GLN B O 1
ATOM 2354 N N . VAL B 1 137 ? -1.873 -7.684 8.547 1 98.94 137 VAL B N 1
ATOM 2355 C CA . VAL B 1 137 ? -2.182 -6.395 7.938 1 98.94 137 VAL B CA 1
ATOM 2356 C C . VAL B 1 137 ? -3.684 -6.289 7.684 1 98.94 137 VAL B C 1
ATOM 2358 O O . VAL B 1 137 ? -4.289 -5.242 7.926 1 98.94 137 VAL B O 1
ATOM 2361 N N . ALA B 1 138 ? -4.223 -7.391 7.176 1 98.88 138 ALA B N 1
ATOM 2362 C CA . ALA B 1 138 ? -5.641 -7.484 6.832 1 98.88 138 ALA B CA 1
ATOM 2363 C C . ALA B 1 138 ? -6.277 -8.711 7.48 1 98.88 138 ALA B C 1
ATOM 2365 O O . ALA B 1 138 ? -6.449 -9.742 6.832 1 98.88 138 ALA B O 1
ATOM 2366 N N . PRO B 1 139 ? -6.727 -8.609 8.688 1 98.75 139 PRO B N 1
ATOM 2367 C CA . PRO B 1 139 ? -7.133 -9.781 9.477 1 98.75 139 PRO B CA 1
ATOM 2368 C C . PRO B 1 139 ? -8.359 -10.477 8.898 1 98.75 139 PRO B C 1
ATOM 2370 O O . PRO B 1 139 ? -8.57 -11.672 9.148 1 98.75 139 PRO B O 1
ATOM 2373 N N . GLY B 1 140 ? -9.164 -9.828 8.094 1 98.56 140 GLY B N 1
ATOM 2374 C CA . GLY B 1 140 ? -10.43 -10.391 7.645 1 98.56 140 GLY B CA 1
ATOM 2375 C C . GLY B 1 140 ? -10.305 -11.148 6.34 1 98.56 140 GLY B C 1
ATOM 2376 O O . GLY B 1 140 ? -11.281 -11.75 5.875 1 98.56 140 GLY B O 1
ATOM 2377 N N . ILE B 1 141 ? -9.109 -11.195 5.754 1 98.81 141 ILE B N 1
ATOM 2378 C CA . ILE B 1 141 ? -8.93 -11.812 4.441 1 98.81 141 ILE B CA 1
ATOM 2379 C C . ILE B 1 141 ? -8.766 -13.32 4.594 1 98.81 141 ILE B C 1
ATOM 2381 O O . ILE B 1 141 ? -7.973 -13.789 5.414 1 98.81 141 ILE B O 1
ATOM 2385 N N . GLN B 1 142 ? -9.516 -14.062 3.873 1 98.5 142 GLN B N 1
ATOM 2386 C CA . GLN B 1 142 ? -9.305 -15.5 3.77 1 98.5 142 GLN B CA 1
ATOM 2387 C C . GLN B 1 142 ? -8.094 -15.812 2.9 1 98.5 142 GLN B C 1
ATOM 2389 O O . GLN B 1 142 ? -7.984 -15.328 1.774 1 98.5 142 GLN B O 1
ATOM 2394 N N . MET B 1 143 ? -7.219 -16.562 3.434 1 98.19 143 MET B N 1
ATOM 2395 C CA . MET B 1 143 ? -6.031 -16.891 2.646 1 98.19 143 MET B CA 1
ATOM 2396 C C . MET B 1 143 ? -5.695 -18.375 2.764 1 98.19 143 MET B C 1
ATOM 2398 O O . MET B 1 143 ? -6.109 -19.047 3.717 1 98.19 143 MET B O 1
ATOM 2402 N N . GLU B 1 144 ? -5.062 -18.906 1.787 1 98.38 144 GLU B N 1
ATOM 2403 C CA . GLU B 1 144 ? -4.551 -20.266 1.748 1 98.38 144 GLU B CA 1
ATOM 2404 C C . GLU B 1 144 ? -3.146 -20.312 1.15 1 98.38 144 GLU B C 1
ATOM 2406 O O . GLU B 1 144 ? -2.818 -19.516 0.262 1 98.38 144 GLU B O 1
ATOM 2411 N N . GLY B 1 145 ? -2.332 -21.266 1.513 1 97.75 145 GLY B N 1
ATOM 2412 C CA . GLY B 1 145 ? -0.937 -21.453 1.155 1 97.75 145 GLY B CA 1
ATOM 2413 C C . GLY B 1 145 ? -0.038 -21.672 2.357 1 97.75 145 GLY B C 1
AT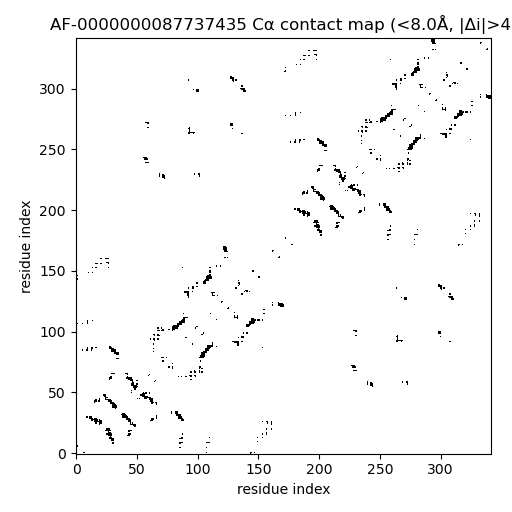OM 2414 O O . GLY B 1 145 ? -0.513 -21.719 3.494 1 97.75 145 GLY B O 1
ATOM 2415 N N . PRO B 1 146 ? 1.136 -21.844 2.221 1 98.31 146 PRO B N 1
ATOM 2416 C CA . PRO B 1 146 ? 1.906 -22 0.985 1 98.31 146 PRO B CA 1
ATOM 2417 C C . PRO B 1 146 ? 1.671 -23.344 0.306 1 98.31 146 PRO B C 1
ATOM 2419 O O . PRO B 1 146 ? 0.949 -24.188 0.839 1 98.31 146 PRO B O 1
ATOM 2422 N N . VAL B 1 147 ? 2.094 -23.484 -0.912 1 98.38 147 VAL B N 1
ATOM 2423 C CA . VAL B 1 147 ? 2.053 -24.719 -1.682 1 98.38 147 VAL B CA 1
ATOM 2424 C C . VAL B 1 147 ? 3.473 -25.234 -1.9 1 98.38 147 VAL B C 1
ATOM 2426 O O . VAL B 1 147 ? 4.172 -24.781 -2.807 1 98.38 147 VAL B O 1
ATOM 2429 N N . GLU B 1 148 ? 3.883 -26.25 -1.225 1 95.81 148 GLU B N 1
ATOM 2430 C CA . GLU B 1 148 ? 5.27 -26.656 -1.014 1 95.81 148 GLU B CA 1
ATOM 2431 C C . GLU B 1 148 ? 5.938 -27.031 -2.33 1 95.81 148 GLU B C 1
ATOM 2433 O O . GLU B 1 148 ? 7.066 -26.609 -2.605 1 95.81 148 GLU B O 1
ATOM 2438 N N . ASP B 1 149 ? 5.305 -27.812 -3.098 1 95.62 149 ASP B N 1
ATOM 2439 C CA . ASP B 1 149 ? 5.941 -28.281 -4.328 1 95.62 149 ASP B CA 1
ATOM 2440 C C . ASP B 1 149 ? 6.18 -27.125 -5.293 1 95.62 149 ASP B C 1
ATOM 2442 O O . ASP B 1 149 ? 7.219 -27.062 -5.949 1 95.62 149 ASP B O 1
ATOM 2446 N N . LEU B 1 150 ? 5.258 -26.188 -5.332 1 97.88 150 LEU B N 1
ATOM 2447 C CA . LEU B 1 150 ? 5.41 -25.031 -6.203 1 97.88 150 LEU B CA 1
ATOM 2448 C C . LEU B 1 150 ? 6.387 -24.016 -5.605 1 97.88 150 LEU B C 1
ATOM 2450 O O . LEU B 1 150 ? 7.059 -23.297 -6.336 1 97.88 150 LEU B O 1
ATOM 2454 N N . SER B 1 151 ? 6.508 -23.953 -4.281 1 98.38 151 SER B N 1
ATOM 2455 C CA . SER B 1 151 ? 7.375 -22.984 -3.629 1 98.38 151 SER B CA 1
ATOM 2456 C C . SER B 1 151 ? 8.844 -23.25 -3.936 1 98.38 151 SER B C 1
ATOM 2458 O O . SER B 1 151 ? 9.664 -22.328 -3.961 1 98.38 151 SER B O 1
ATOM 2460 N N . LYS B 1 152 ? 9.211 -24.453 -4.242 1 98 152 LYS B N 1
ATOM 2461 C CA . LYS B 1 152 ? 10.578 -24.797 -4.621 1 98 152 LYS B CA 1
ATOM 2462 C C . LYS B 1 152 ? 10.961 -24.141 -5.941 1 98 152 LYS B C 1
ATOM 2464 O O . LYS B 1 152 ? 12.094 -23.672 -6.098 1 98 152 LYS B O 1
ATOM 2469 N N . GLU B 1 153 ? 10.039 -24.188 -6.801 1 98.25 153 GLU B N 1
ATOM 2470 C CA . GLU B 1 153 ? 10.273 -23.531 -8.086 1 98.25 153 GLU B CA 1
ATOM 2471 C C . GLU B 1 153 ? 10.438 -22.016 -7.906 1 98.25 153 GLU B C 1
ATOM 2473 O O . GLU B 1 153 ? 11.328 -21.406 -8.508 1 98.25 153 GLU B O 1
ATOM 2478 N N . VAL B 1 154 ? 9.625 -21.406 -7.125 1 98.75 154 VAL B N 1
ATOM 2479 C CA . VAL B 1 154 ? 9.68 -19.969 -6.867 1 98.75 154 VAL B CA 1
ATOM 2480 C C . VAL B 1 154 ? 11.008 -19.625 -6.195 1 98.75 154 VAL B C 1
ATOM 2482 O O . VAL B 1 154 ? 11.625 -18.609 -6.52 1 98.75 154 VAL B O 1
ATOM 2485 N N . TYR B 1 155 ? 11.438 -20.484 -5.297 1 98.75 155 TYR B N 1
ATOM 2486 C CA . TYR B 1 155 ? 12.734 -20.297 -4.652 1 98.75 155 TYR B CA 1
ATOM 2487 C C . TYR B 1 155 ? 13.844 -20.203 -5.688 1 98.75 155 TYR B C 1
ATOM 2489 O O . TYR B 1 155 ? 14.711 -19.328 -5.605 1 98.75 155 TYR B O 1
ATOM 2497 N N . ARG B 1 156 ? 13.828 -21.062 -6.656 1 98.44 156 ARG B N 1
ATOM 2498 C CA . ARG B 1 156 ? 14.867 -21.078 -7.684 1 98.44 156 ARG B CA 1
ATOM 2499 C C . ARG B 1 156 ? 14.875 -19.766 -8.461 1 98.44 156 ARG B C 1
ATOM 2501 O O . ARG B 1 156 ? 15.945 -19.266 -8.828 1 98.44 156 ARG B O 1
ATOM 2508 N N . PHE B 1 157 ? 13.695 -19.234 -8.758 1 98.88 157 PHE B N 1
ATOM 2509 C CA . PHE B 1 157 ? 13.617 -17.953 -9.445 1 98.88 157 PHE B CA 1
ATOM 2510 C C . PHE B 1 157 ? 14.289 -16.859 -8.617 1 98.88 157 PHE B C 1
ATOM 2512 O O . PHE B 1 157 ? 15.031 -16.031 -9.156 1 98.88 157 PHE B O 1
ATOM 2519 N N . HIS B 1 158 ? 14.023 -16.828 -7.25 1 98.81 158 HIS B N 1
ATOM 2520 C CA . HIS B 1 158 ? 14.602 -15.805 -6.379 1 98.81 158 HIS B CA 1
ATOM 2521 C C . HIS B 1 158 ? 16.125 -15.945 -6.309 1 98.81 158 HIS B C 1
ATOM 2523 O O . HIS B 1 158 ? 16.844 -14.945 -6.359 1 98.81 158 HIS B O 1
ATOM 2529 N N . VAL B 1 159 ? 16.594 -17.141 -6.258 1 98.56 159 VAL B N 1
ATOM 2530 C CA . VAL B 1 159 ? 18.031 -17.406 -6.219 1 98.56 159 VAL B CA 1
ATOM 2531 C C . VAL B 1 159 ? 18.672 -16.891 -7.5 1 98.56 159 VAL B C 1
ATOM 2533 O O . VAL B 1 159 ? 19.703 -16.219 -7.449 1 98.56 159 VAL B O 1
ATOM 2536 N N . GLU B 1 160 ? 18.047 -17.281 -8.594 1 98.56 160 GLU B N 1
ATOM 2537 C CA . GLU B 1 160 ? 18.562 -16.781 -9.867 1 98.56 160 GLU B CA 1
ATOM 2538 C C . GLU B 1 160 ? 18.609 -15.258 -9.898 1 98.56 160 GLU B C 1
ATOM 2540 O O . GLU B 1 160 ? 19.578 -14.672 -10.352 1 98.56 160 GLU B O 1
ATOM 2545 N N . ASN B 1 161 ? 17.562 -14.594 -9.469 1 98.56 161 ASN B N 1
ATOM 2546 C CA . ASN B 1 161 ? 17.484 -13.141 -9.406 1 98.56 161 ASN B CA 1
ATOM 2547 C C . ASN B 1 161 ? 18.625 -12.555 -8.578 1 98.56 161 ASN B C 1
ATOM 2549 O O . ASN B 1 161 ? 19.328 -11.641 -9.023 1 98.56 161 ASN B O 1
ATOM 2553 N N . TRP B 1 162 ? 18.844 -13.07 -7.344 1 98.19 162 TRP B N 1
ATOM 2554 C CA . TRP B 1 162 ? 19.812 -12.523 -6.395 1 98.19 162 TRP B CA 1
ATOM 2555 C C . TRP B 1 162 ? 21.234 -12.836 -6.828 1 98.19 162 TRP B C 1
ATOM 2557 O O . TRP B 1 162 ? 22.125 -11.969 -6.75 1 98.19 162 TRP B O 1
ATOM 2567 N N . THR B 1 163 ? 21.438 -14.039 -7.355 1 97.31 163 THR B N 1
ATOM 2568 C CA . THR B 1 163 ? 22.766 -14.383 -7.832 1 97.31 163 THR B CA 1
ATOM 2569 C C . THR B 1 163 ? 23.141 -13.539 -9.055 1 97.31 163 THR B C 1
ATOM 2571 O O . THR B 1 163 ? 24.297 -13.148 -9.211 1 97.31 163 THR B O 1
ATOM 2574 N N . GLY B 1 164 ? 22.172 -13.32 -9.891 1 96.38 164 GLY B N 1
ATOM 2575 C CA . GLY B 1 164 ? 22.391 -12.453 -11.039 1 96.38 164 GLY B CA 1
ATOM 2576 C C . GLY B 1 164 ? 22.766 -11.031 -10.648 1 96.38 164 GLY B C 1
ATOM 2577 O O . GLY B 1 164 ? 23.391 -10.312 -11.438 1 96.38 164 GLY B O 1
ATOM 2578 N N . LYS B 1 165 ? 22.453 -10.609 -9.477 1 95.44 165 LYS B N 1
ATOM 2579 C CA . LYS B 1 165 ? 22.734 -9.258 -8.984 1 95.44 165 LYS B CA 1
ATOM 2580 C C . LYS B 1 165 ? 23.969 -9.242 -8.094 1 95.44 165 LYS B C 1
ATOM 2582 O O . LYS B 1 165 ? 24.281 -8.219 -7.473 1 95.44 165 LYS B O 1
ATOM 2587 N N . GLY B 1 166 ? 24.531 -10.367 -7.926 1 95.38 166 GLY B N 1
ATOM 2588 C CA . GLY B 1 166 ? 25.812 -10.422 -7.242 1 95.38 166 GLY B CA 1
ATOM 2589 C C . GLY B 1 166 ? 25.703 -10.945 -5.82 1 95.38 166 GLY B C 1
ATOM 2590 O O . GLY B 1 166 ? 26.703 -11.008 -5.105 1 95.38 166 GLY B O 1
ATOM 2591 N N . PHE B 1 167 ? 24.531 -11.312 -5.418 1 94.94 167 PHE B N 1
ATOM 2592 C CA . PHE B 1 167 ? 24.391 -11.906 -4.094 1 94.94 167 PHE B CA 1
ATOM 2593 C C . PHE B 1 167 ? 24.938 -13.328 -4.082 1 94.94 167 PHE B C 1
ATOM 2595 O O . PHE B 1 167 ? 24.875 -14.031 -5.094 1 94.94 167 PHE B O 1
ATOM 2602 N N . GLU B 1 168 ? 25.469 -13.664 -2.924 1 94.06 168 GLU B N 1
ATOM 2603 C CA . GLU B 1 168 ? 25.953 -15.016 -2.729 1 94.06 168 GLU B CA 1
ATOM 2604 C C . GLU B 1 168 ? 25.359 -15.656 -1.479 1 94.06 168 GLU B C 1
ATOM 2606 O O . GLU B 1 168 ? 25.094 -14.961 -0.494 1 94.06 168 GLU B O 1
ATOM 2611 N N . SER B 1 169 ? 25.156 -16.922 -1.604 1 92.19 169 SER B N 1
ATOM 2612 C CA . SER B 1 169 ? 24.625 -17.625 -0.445 1 92.19 169 SER B CA 1
ATOM 2613 C C . SER B 1 169 ? 25.594 -17.562 0.734 1 92.19 169 SER B C 1
ATOM 2615 O O . SER B 1 169 ? 26.812 -17.688 0.556 1 92.19 169 SER B O 1
ATOM 2617 N N . LYS B 1 170 ? 25.047 -17.297 1.843 1 88.38 170 LYS B N 1
ATOM 2618 C CA . LYS B 1 170 ? 25.875 -17.281 3.043 1 88.38 170 LYS B CA 1
ATOM 2619 C C . LYS B 1 170 ? 25.969 -18.656 3.68 1 88.38 170 LYS B C 1
ATOM 2621 O O . LYS B 1 170 ? 26.688 -18.859 4.656 1 88.38 170 LYS B O 1
ATOM 2626 N N . ALA B 1 171 ? 25.219 -19.547 3.217 1 72 171 ALA B N 1
ATOM 2627 C CA . ALA B 1 171 ? 25.312 -20.906 3.746 1 72 171 ALA B CA 1
ATOM 2628 C C . ALA B 1 171 ? 26.406 -21.703 3.035 1 72 171 ALA B C 1
ATOM 2630 O O . ALA B 1 171 ? 26.734 -21.406 1.884 1 72 171 ALA B O 1
#

Foldseek 3Di:
DQDPLNVVQLVVQQVLLLVCLVLQHHRKWKFKAWLVGHTPDIHTACQQCDDVSVRDGHNQRHGLLVVLVVCLVPHDLVRQQSMEMEMAEFDALSSLLSSVVSNHAEYEYAYYLVRVVVLCVQQVHDDPGDSDGSCSNVVPHHYDDHRPVSNVSSSVSNVVSSVVVPTDGPD/DQDPLNVVQLVVQQVLLLVCLVLQHHRKWKFKAWLVGHTPDIHTACQQCDDVSVRDGHNQRHRLLVVLVVCLVPHDLVRQQSMEMEMAEFDALSSLLSSVVSNHAEYEYAYYLVRVVVLCVQQVHDDPGDSDGSCSNVVPHHYDDHRPVSNVSSSVSNVVSSVVVPTDGPD